Protein AF-A0A0H5R0E3-F1 (afdb_monomer)

Nearest PDB structures (foldseek):
  5hdt-assembly2_B  TM=3.732E-01  e=1.507E+00  Homo sapiens
  6kn5-assembly1_A  TM=2.668E-01  e=2.904E+00  Homo sapiens

Structure (mmCIF, N/CA/C/O backbone):
data_AF-A0A0H5R0E3-F1
#
_entry.id   AF-A0A0H5R0E3-F1
#
loop_
_atom_site.group_PDB
_atom_site.id
_atom_site.type_symbol
_atom_site.label_atom_id
_atom_site.label_alt_id
_atom_site.label_comp_id
_atom_site.label_asym_id
_atom_site.label_entity_id
_atom_site.label_seq_id
_atom_site.pdbx_PDB_ins_code
_atom_site.Cartn_x
_atom_site.Cartn_y
_atom_site.Cartn_z
_atom_site.occupancy
_atom_site.B_iso_or_equiv
_atom_site.auth_seq_id
_atom_site.auth_comp_id
_atom_site.auth_asym_id
_atom_site.auth_atom_id
_atom_site.pdbx_PDB_model_num
ATOM 1 N N . TYR A 1 1 ? 80.705 39.092 -112.440 1.00 41.59 1 TYR A N 1
ATOM 2 C CA . TYR A 1 1 ? 81.094 39.730 -111.161 1.00 41.59 1 TYR A CA 1
ATOM 3 C C . TYR A 1 1 ? 80.732 41.209 -111.234 1.00 41.59 1 TYR A C 1
ATOM 5 O O . TYR A 1 1 ? 80.974 41.750 -112.308 1.00 41.59 1 TYR A O 1
ATOM 13 N N . PRO A 1 2 ? 80.165 41.863 -110.194 1.00 50.34 2 PRO A N 1
ATOM 14 C CA . PRO A 1 2 ? 80.000 41.450 -108.785 1.00 50.34 2 PRO A CA 1
ATOM 15 C C . PRO A 1 2 ? 78.538 41.050 -108.444 1.00 50.34 2 PRO A C 1
ATOM 17 O O . PRO A 1 2 ? 77.623 41.447 -109.151 1.00 50.34 2 PRO A O 1
ATOM 20 N N . ILE A 1 3 ? 78.265 40.045 -107.600 1.00 39.03 3 ILE A N 1
ATOM 21 C CA . ILE A 1 3 ? 78.342 39.908 -106.120 1.00 39.03 3 ILE A CA 1
ATOM 22 C C . ILE A 1 3 ? 77.127 40.513 -105.388 1.00 39.03 3 ILE A C 1
ATOM 24 O O . ILE A 1 3 ? 76.990 41.724 -105.279 1.00 39.03 3 ILE A O 1
ATOM 28 N N . ASN A 1 4 ? 76.300 39.586 -104.882 1.00 39.91 4 ASN A N 1
ATOM 29 C CA . ASN A 1 4 ? 75.506 39.577 -103.648 1.00 39.91 4 ASN A CA 1
ATOM 30 C C . ASN A 1 4 ? 75.421 40.875 -102.832 1.00 39.91 4 ASN A C 1
ATOM 32 O O . ASN A 1 4 ? 76.440 41.386 -102.385 1.00 39.91 4 ASN A O 1
ATOM 36 N N . MET A 1 5 ? 74.204 41.199 -102.386 1.00 44.72 5 MET A N 1
ATOM 37 C CA . MET A 1 5 ? 73.872 41.078 -100.961 1.00 44.72 5 MET A CA 1
ATOM 38 C C . MET A 1 5 ? 72.357 40.956 -100.769 1.00 44.72 5 MET A C 1
ATOM 40 O O . MET A 1 5 ? 71.572 41.786 -101.215 1.00 44.72 5 MET A O 1
ATOM 44 N N . MET A 1 6 ? 71.981 39.858 -100.114 1.00 41.78 6 MET A N 1
ATOM 45 C CA . MET A 1 6 ? 70.673 39.613 -99.521 1.00 41.78 6 MET A CA 1
ATOM 46 C C . MET A 1 6 ? 70.268 40.761 -98.597 1.00 41.78 6 MET A C 1
ATOM 48 O O . MET A 1 6 ? 71.085 41.199 -97.793 1.00 41.78 6 MET A O 1
ATOM 52 N N . GLN A 1 7 ? 68.981 41.103 -98.603 1.00 47.50 7 GLN A N 1
ATOM 53 C CA . GLN A 1 7 ? 68.261 41.491 -97.392 1.00 47.50 7 GLN A CA 1
ATOM 54 C C . GLN A 1 7 ? 66.758 41.269 -97.600 1.00 47.50 7 GLN A C 1
ATOM 56 O O . GLN A 1 7 ? 66.081 42.019 -98.293 1.00 47.50 7 GLN A O 1
ATOM 61 N N . VAL A 1 8 ? 66.248 40.199 -96.991 1.00 55.62 8 VAL A N 1
ATOM 62 C CA . VAL A 1 8 ? 64.827 40.048 -96.665 1.00 55.62 8 VAL A CA 1
ATOM 63 C C . VAL A 1 8 ? 64.657 40.598 -95.252 1.00 55.62 8 VAL A C 1
ATOM 65 O O . VAL A 1 8 ? 65.433 40.205 -94.377 1.00 55.62 8 VAL A O 1
ATOM 68 N N . PRO A 1 9 ? 63.647 41.442 -94.991 1.00 48.56 9 PRO A N 1
ATOM 69 C CA . PRO A 1 9 ? 63.123 41.497 -93.638 1.00 48.56 9 PRO A CA 1
ATOM 70 C C . PRO A 1 9 ? 61.599 41.341 -93.582 1.00 48.56 9 PRO A C 1
ATOM 72 O O . PRO A 1 9 ? 60.834 42.166 -94.067 1.00 48.56 9 PRO A O 1
ATOM 75 N N . TYR A 1 10 ? 61.223 40.276 -92.874 1.00 43.50 10 TYR A N 1
ATOM 76 C CA . TYR A 1 10 ? 60.118 40.196 -91.920 1.00 43.50 10 TYR A CA 1
ATOM 77 C C . TYR A 1 10 ? 58.684 40.396 -92.430 1.00 43.50 10 TYR A C 1
ATOM 79 O O . TYR A 1 10 ? 58.046 41.421 -92.210 1.00 43.50 10 TYR A O 1
ATOM 87 N N . SER A 1 11 ? 58.092 39.299 -92.913 1.00 42.31 11 SER A N 1
ATOM 88 C CA . SER A 1 11 ? 56.685 39.016 -92.625 1.00 42.31 11 SER A CA 1
ATOM 89 C C . SER A 1 11 ? 56.545 38.739 -91.124 1.00 42.31 11 SER A C 1
ATOM 91 O O . SER A 1 11 ? 56.900 37.659 -90.646 1.00 42.31 11 SER A O 1
ATOM 93 N N . GLN A 1 12 ? 56.058 39.716 -90.364 1.00 42.12 12 GLN A N 1
ATOM 94 C CA . GLN A 1 12 ? 55.688 39.524 -88.966 1.00 42.12 12 GLN A CA 1
ATOM 95 C C . GLN A 1 12 ? 54.398 38.687 -88.926 1.00 42.12 12 GLN A C 1
ATOM 97 O O . GLN A 1 12 ? 53.288 39.210 -88.945 1.00 42.12 12 GLN A O 1
ATOM 102 N N . GLN A 1 13 ? 54.545 37.359 -88.942 1.00 41.31 13 GLN A N 1
ATOM 103 C CA . GLN A 1 13 ? 53.471 36.444 -88.566 1.00 41.31 13 GLN A CA 1
ATOM 104 C C . GLN A 1 13 ? 53.116 36.724 -87.105 1.00 41.31 13 GLN A C 1
ATOM 106 O O . GLN A 1 13 ? 53.974 36.646 -86.223 1.00 41.31 13 GLN A O 1
ATOM 111 N N . SER A 1 14 ? 51.857 37.092 -86.861 1.00 42.84 14 SER A N 1
ATOM 112 C CA . SER A 1 14 ? 51.324 37.274 -85.514 1.00 42.84 14 SER A CA 1
ATOM 113 C C . SER A 1 14 ? 51.606 36.036 -84.650 1.00 42.84 14 SER A C 1
ATOM 115 O O . SER A 1 14 ? 51.562 34.914 -85.163 1.00 42.84 14 SER A O 1
ATOM 117 N N . PRO A 1 15 ? 51.907 36.215 -83.352 1.00 46.28 15 PRO A N 1
ATOM 118 C CA . PRO A 1 15 ? 52.391 35.134 -82.510 1.00 46.28 15 PRO A CA 1
ATOM 119 C C . PRO A 1 15 ? 51.363 34.012 -82.408 1.00 46.28 15 PRO A C 1
ATOM 121 O O . PRO A 1 15 ? 50.176 34.256 -82.193 1.00 46.28 15 PRO A O 1
ATOM 124 N N . ASN A 1 16 ? 51.862 32.781 -82.525 1.00 39.88 16 ASN A N 1
ATOM 125 C CA . ASN A 1 16 ? 51.163 31.559 -82.161 1.00 39.88 16 ASN A CA 1
ATOM 126 C C . ASN A 1 16 ? 50.345 31.764 -80.878 1.00 39.88 16 ASN A C 1
ATOM 128 O O . ASN A 1 16 ? 50.908 32.085 -79.830 1.00 39.88 16 ASN A O 1
ATOM 132 N N . LEU A 1 17 ? 49.033 31.512 -80.952 1.00 43.81 17 LEU A N 1
ATOM 133 C CA . LEU A 1 17 ? 48.223 31.208 -79.776 1.00 43.81 17 LEU A CA 1
ATOM 134 C C . LEU A 1 17 ? 48.941 30.092 -79.015 1.00 43.81 17 LEU A C 1
ATOM 136 O O . LEU A 1 17 ? 48.999 28.949 -79.478 1.00 43.81 17 LEU A O 1
ATOM 140 N N . VAL A 1 18 ? 49.514 30.436 -77.863 1.00 45.84 18 VAL A N 1
ATOM 141 C CA . VAL A 1 18 ? 49.959 29.459 -76.876 1.00 45.84 18 VAL A CA 1
ATOM 142 C C . VAL A 1 18 ? 48.728 28.618 -76.565 1.00 45.84 18 VAL A C 1
ATOM 144 O O . VAL A 1 18 ? 47.790 29.089 -75.927 1.00 45.84 18 VAL A O 1
ATOM 147 N N . LYS A 1 19 ? 48.687 27.391 -77.093 1.00 50.16 19 LYS A N 1
ATOM 148 C CA . LYS A 1 19 ? 47.664 26.418 -76.724 1.00 50.16 19 LYS A CA 1
ATOM 149 C C . LYS A 1 19 ? 47.773 26.242 -75.215 1.00 50.16 19 LYS A C 1
ATOM 151 O O . LYS A 1 19 ? 48.778 25.721 -74.732 1.00 50.16 19 LYS A O 1
ATOM 156 N N . GLU A 1 20 ? 46.760 26.686 -74.479 1.00 55.03 20 GLU A N 1
ATOM 157 C CA . GLU A 1 20 ? 46.608 26.307 -73.081 1.00 55.03 20 GLU A CA 1
ATOM 158 C C . GLU A 1 20 ? 46.699 24.776 -72.980 1.00 55.03 20 GLU A C 1
ATOM 160 O O . GLU A 1 20 ? 46.137 24.074 -73.833 1.00 55.03 20 GLU A O 1
ATOM 165 N N . PRO A 1 21 ? 47.400 24.219 -71.977 1.00 51.00 21 PRO A N 1
ATOM 166 C CA . PRO A 1 21 ? 47.441 22.781 -71.782 1.00 51.00 21 PRO A CA 1
ATOM 167 C C . PRO A 1 21 ? 46.045 22.286 -71.388 1.00 51.00 21 PRO A C 1
ATOM 169 O O . PRO A 1 21 ? 45.655 22.268 -70.220 1.00 51.00 21 PRO A O 1
ATOM 172 N N . LYS A 1 22 ? 45.288 21.878 -72.407 1.00 53.69 22 LYS A N 1
ATOM 173 C CA . LYS A 1 22 ? 44.020 21.169 -72.300 1.00 53.69 22 LYS A CA 1
ATOM 174 C C . LYS A 1 22 ? 44.310 19.819 -71.637 1.00 53.69 22 LYS A C 1
ATOM 176 O O . LYS A 1 22 ? 45.041 19.001 -72.186 1.00 53.69 22 LYS A O 1
ATOM 181 N N . ASN A 1 23 ? 43.710 19.618 -70.465 1.00 60.38 23 ASN A N 1
ATOM 182 C CA . ASN A 1 23 ? 43.678 18.386 -69.669 1.00 60.38 23 ASN A CA 1
ATOM 183 C C . ASN A 1 23 ? 44.924 18.100 -68.814 1.00 60.38 23 ASN A C 1
ATOM 185 O O . ASN A 1 23 ? 45.691 17.175 -69.073 1.00 60.38 23 ASN A O 1
ATOM 189 N N . ARG A 1 24 ? 45.041 18.799 -67.676 1.00 57.22 24 ARG A N 1
ATOM 190 C CA . ARG A 1 24 ? 45.685 18.186 -66.502 1.00 57.22 24 ARG A CA 1
ATOM 191 C C . ARG A 1 24 ? 44.828 16.980 -66.078 1.00 57.22 24 ARG A C 1
ATOM 193 O O . ARG A 1 24 ? 43.615 17.157 -65.931 1.00 57.22 24 ARG A O 1
ATOM 200 N N . PRO A 1 25 ? 45.393 15.776 -65.887 1.00 55.56 25 PRO A N 1
ATOM 201 C CA . PRO A 1 25 ? 44.610 14.610 -65.490 1.00 55.56 25 PRO A CA 1
ATOM 202 C C . PRO A 1 25 ? 43.933 14.899 -64.144 1.00 55.56 25 PRO A C 1
ATOM 204 O O . PRO A 1 25 ? 44.607 15.214 -63.169 1.00 55.56 25 PRO A O 1
ATOM 207 N N . MET A 1 26 ? 42.597 14.840 -64.090 1.00 60.28 26 MET A N 1
ATOM 208 C CA . MET A 1 26 ? 41.818 15.072 -62.859 1.00 60.28 26 MET A CA 1
ATOM 209 C C . MET A 1 26 ? 41.858 13.883 -61.886 1.00 60.28 26 MET A C 1
ATOM 211 O O . MET A 1 26 ? 41.447 14.013 -60.735 1.00 60.28 26 MET A O 1
ATOM 215 N N . TRP A 1 27 ? 42.405 12.746 -62.320 1.00 56.12 27 TRP A N 1
ATOM 216 C CA . TRP A 1 27 ? 42.534 11.518 -61.535 1.00 56.12 27 TRP A CA 1
ATOM 217 C C . TRP A 1 27 ? 43.205 11.689 -60.160 1.00 56.12 27 TRP A C 1
ATOM 219 O O . TRP A 1 27 ? 42.657 11.162 -59.196 1.00 56.12 27 TRP A O 1
ATOM 229 N N . PRO A 1 28 ? 44.288 12.474 -59.986 1.00 70.31 28 PRO A N 1
ATOM 230 C CA . PRO A 1 28 ? 44.883 12.694 -58.668 1.00 70.31 28 PRO A CA 1
ATOM 231 C C . PRO A 1 28 ? 43.929 13.411 -57.705 1.00 70.31 28 PRO A C 1
ATOM 233 O O . PRO A 1 28 ? 43.893 13.087 -56.525 1.00 70.31 28 PRO A O 1
ATOM 236 N N . LYS A 1 29 ? 43.108 14.349 -58.203 1.00 68.94 29 LYS A N 1
ATOM 237 C CA . LYS A 1 29 ? 42.107 15.047 -57.380 1.00 68.94 29 LYS A CA 1
ATOM 238 C C . LYS A 1 29 ? 40.969 14.112 -56.973 1.00 68.94 29 LYS A C 1
ATOM 240 O O . LYS A 1 29 ? 40.552 14.143 -55.823 1.00 68.94 29 LYS A O 1
ATOM 245 N N . ILE A 1 30 ? 40.515 13.257 -57.890 1.00 73.69 30 ILE A N 1
ATOM 246 C CA . ILE A 1 30 ? 39.475 12.256 -57.617 1.00 73.69 30 ILE A CA 1
ATOM 247 C C . ILE A 1 30 ? 39.967 11.254 -56.566 1.00 73.69 30 ILE A C 1
ATOM 249 O O . ILE A 1 30 ? 39.263 11.004 -55.594 1.00 73.69 30 ILE A O 1
ATOM 253 N N . VAL A 1 31 ? 41.193 10.741 -56.707 1.00 74.69 31 VAL A N 1
ATOM 254 C CA . VAL A 1 31 ? 41.789 9.801 -55.744 1.00 74.69 31 VAL A CA 1
ATOM 255 C C . VAL A 1 31 ? 41.932 10.441 -54.362 1.00 74.69 31 VAL A C 1
ATOM 257 O O . VAL A 1 31 ? 41.554 9.825 -53.370 1.00 74.69 31 VAL A O 1
ATOM 260 N N . VAL A 1 32 ? 42.388 11.696 -54.280 1.00 74.25 32 VAL A N 1
ATOM 261 C CA . VAL A 1 32 ? 42.461 12.428 -53.004 1.00 74.25 32 VAL A CA 1
ATOM 262 C C . VAL A 1 32 ? 41.069 12.621 -52.393 1.00 74.25 32 VAL A C 1
ATOM 264 O O . VAL A 1 32 ? 40.898 12.368 -51.204 1.00 74.25 32 VAL A O 1
ATOM 267 N N . CYS A 1 33 ? 40.055 12.989 -53.183 1.00 76.06 33 CYS A N 1
ATOM 268 C CA . CYS A 1 33 ? 38.679 13.111 -52.693 1.00 76.06 33 CYS A CA 1
ATOM 269 C C . CYS A 1 33 ? 38.119 11.781 -52.171 1.00 76.06 33 CYS A C 1
ATOM 271 O O . CYS A 1 33 ? 37.484 11.767 -51.120 1.00 76.06 33 CYS A O 1
ATOM 273 N N . VAL A 1 34 ? 38.377 10.665 -52.861 1.00 80.31 34 VAL A N 1
ATOM 274 C CA . VAL A 1 34 ? 37.929 9.332 -52.429 1.00 80.31 34 VAL A CA 1
ATOM 275 C C . VAL A 1 34 ? 38.633 8.909 -51.139 1.00 80.31 34 VAL A C 1
ATOM 277 O O . VAL A 1 34 ? 37.975 8.438 -50.217 1.00 80.31 34 VAL A O 1
ATOM 280 N N . ILE A 1 35 ? 39.946 9.130 -51.024 1.00 81.81 35 ILE A N 1
ATOM 281 C CA . ILE A 1 35 ? 40.705 8.813 -49.806 1.00 81.81 35 ILE A CA 1
ATOM 282 C C . ILE A 1 35 ? 40.205 9.649 -48.623 1.00 81.81 35 ILE A C 1
ATOM 284 O O . ILE A 1 35 ? 39.958 9.100 -47.553 1.00 81.81 35 ILE A O 1
ATOM 288 N N . VAL A 1 36 ? 39.984 10.953 -48.811 1.00 82.31 36 VAL A N 1
ATOM 289 C CA . VAL A 1 36 ? 39.424 11.820 -47.762 1.00 82.31 36 VAL A CA 1
ATOM 290 C C . VAL A 1 36 ? 38.014 11.370 -47.377 1.00 82.31 36 VAL A C 1
ATOM 292 O O . VAL A 1 36 ? 37.718 11.290 -46.189 1.00 82.31 36 VAL A O 1
ATOM 295 N N . ALA A 1 37 ? 37.162 11.006 -48.339 1.00 82.69 37 ALA A N 1
ATOM 296 C CA . ALA A 1 37 ? 35.823 10.493 -48.054 1.00 82.69 37 ALA A CA 1
ATOM 297 C C . ALA A 1 37 ? 35.863 9.182 -47.251 1.00 82.69 37 ALA A C 1
ATOM 299 O O . ALA A 1 37 ? 35.102 9.030 -46.299 1.00 82.69 37 ALA A O 1
ATOM 300 N N . LEU A 1 38 ? 36.779 8.265 -47.575 1.00 83.94 38 LEU A N 1
ATOM 301 C CA . LEU A 1 38 ? 36.972 7.020 -46.828 1.00 83.94 38 LEU A CA 1
ATOM 302 C C . LEU A 1 38 ? 37.532 7.264 -45.422 1.00 83.94 38 LEU A C 1
ATOM 304 O O . LEU A 1 38 ? 37.100 6.606 -44.481 1.00 83.94 38 LEU A O 1
ATOM 308 N N . ILE A 1 39 ? 38.440 8.228 -45.253 1.00 82.81 39 ILE A N 1
ATOM 309 C CA . ILE A 1 39 ? 38.963 8.628 -43.939 1.00 82.81 39 ILE A CA 1
ATOM 310 C C . ILE A 1 39 ? 37.858 9.275 -43.098 1.00 82.81 39 ILE A C 1
ATOM 312 O O . ILE A 1 39 ? 37.725 8.953 -41.922 1.00 82.81 39 ILE A O 1
ATOM 316 N N . VAL A 1 40 ? 37.024 10.137 -43.686 1.00 81.81 40 VAL A N 1
ATOM 317 C CA . VAL A 1 40 ? 35.872 10.740 -43.001 1.00 81.81 40 VAL A CA 1
ATOM 318 C C . VAL A 1 4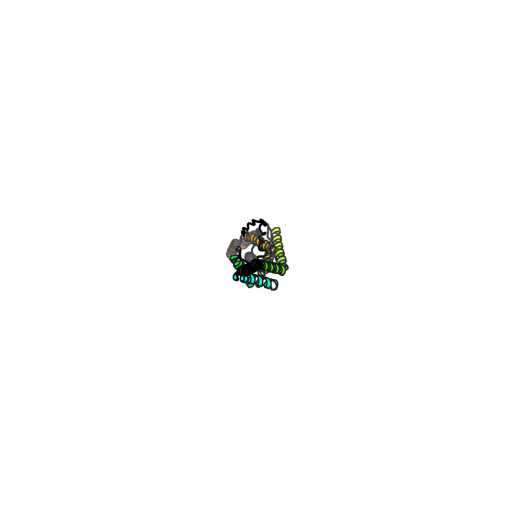0 ? 34.836 9.676 -42.642 1.00 81.81 40 VAL A C 1
ATOM 320 O O . VAL A 1 40 ? 34.381 9.663 -41.508 1.00 81.81 40 VAL A O 1
ATOM 323 N N . LEU A 1 41 ? 34.508 8.741 -43.539 1.00 81.06 41 LEU A N 1
ATOM 324 C CA . LEU A 1 41 ? 33.613 7.614 -43.241 1.00 81.06 41 LEU A CA 1
ATOM 325 C C . LEU A 1 41 ? 34.188 6.700 -42.154 1.00 81.06 41 LEU A C 1
ATOM 327 O O . LEU A 1 41 ? 33.464 6.294 -41.249 1.00 81.06 41 LEU A O 1
ATOM 331 N N . GLY A 1 42 ? 35.491 6.422 -42.207 1.00 78.12 42 GLY A N 1
ATOM 332 C CA . GLY A 1 42 ? 36.210 5.670 -41.184 1.00 78.12 42 GLY A CA 1
ATOM 333 C C . GLY A 1 42 ? 36.193 6.385 -39.836 1.00 78.12 42 GLY A C 1
ATOM 334 O O . GLY A 1 42 ? 35.926 5.751 -38.821 1.00 78.12 42 GLY A O 1
ATOM 335 N N . MET A 1 43 ? 36.379 7.708 -39.814 1.00 75.50 43 MET A N 1
ATOM 336 C CA . MET A 1 43 ? 36.250 8.516 -38.603 1.00 75.50 43 MET A CA 1
ATOM 337 C C . MET A 1 43 ? 34.806 8.562 -38.109 1.00 75.50 43 MET A C 1
ATOM 339 O O . MET A 1 43 ? 34.594 8.352 -36.929 1.00 75.50 43 MET A O 1
ATOM 343 N N . VAL A 1 44 ? 33.797 8.744 -38.960 1.00 73.94 44 VAL A N 1
ATOM 344 C CA . VAL A 1 44 ? 32.381 8.729 -38.547 1.00 73.94 44 VAL A CA 1
ATOM 345 C C . VAL A 1 44 ? 31.977 7.354 -38.005 1.00 73.94 44 VAL A C 1
ATOM 347 O O . VAL A 1 44 ? 31.297 7.285 -36.986 1.00 73.94 44 VAL A O 1
ATOM 350 N N . GLY A 1 45 ? 32.438 6.260 -38.615 1.00 67.56 45 GLY A N 1
ATOM 351 C CA . GLY A 1 45 ? 32.208 4.902 -38.118 1.00 67.56 45 GLY A CA 1
ATOM 352 C C . GLY A 1 45 ? 32.948 4.618 -36.809 1.00 67.56 45 GLY A C 1
ATOM 353 O O . GLY A 1 45 ? 32.364 4.084 -35.867 1.00 67.56 45 GLY A O 1
ATOM 354 N N . HIS A 1 46 ? 34.217 5.021 -36.708 1.00 64.06 46 HIS A N 1
ATOM 355 C CA . HIS A 1 46 ? 35.043 4.787 -35.525 1.00 64.06 46 HIS A CA 1
ATOM 356 C C . HIS A 1 46 ? 34.640 5.683 -34.345 1.00 64.06 46 HIS A C 1
ATOM 358 O O . HIS A 1 46 ? 34.457 5.186 -33.234 1.00 64.06 46 HIS A O 1
ATOM 364 N N . PHE A 1 47 ? 34.401 6.976 -34.587 1.00 58.22 47 PHE A N 1
ATOM 365 C CA . PHE A 1 47 ? 33.829 7.888 -33.599 1.00 58.22 47 PHE A CA 1
ATOM 366 C C . PHE A 1 47 ? 32.396 7.493 -33.260 1.00 58.22 47 PHE A C 1
ATOM 368 O O . PHE A 1 47 ? 32.087 7.451 -32.082 1.00 58.22 47 PHE A O 1
ATOM 375 N N . GLY A 1 48 ? 31.546 7.106 -34.215 1.00 58.19 48 GLY A N 1
ATOM 376 C CA . GLY A 1 48 ? 30.196 6.594 -33.937 1.00 58.19 48 GLY A CA 1
ATOM 377 C C . GLY A 1 48 ? 30.201 5.374 -33.007 1.00 58.19 48 GLY A C 1
ATOM 378 O O . GLY A 1 48 ? 29.402 5.297 -32.074 1.00 58.19 48 GLY A O 1
ATOM 379 N N . HIS A 1 49 ? 31.169 4.472 -33.183 1.00 53.56 49 HIS A N 1
ATOM 380 C CA . HIS A 1 49 ? 31.371 3.312 -32.314 1.00 53.56 49 HIS A CA 1
ATOM 381 C C . HIS A 1 49 ? 31.946 3.679 -30.927 1.00 53.56 49 HIS A C 1
ATOM 383 O O . HIS A 1 49 ? 31.558 3.086 -29.920 1.00 53.56 49 HIS A O 1
ATOM 389 N N . LEU A 1 50 ? 32.834 4.677 -30.837 1.00 50.38 50 LEU A N 1
ATOM 390 C CA . LEU A 1 50 ? 33.369 5.208 -29.568 1.00 50.38 50 LEU A CA 1
ATOM 391 C C . LEU A 1 50 ? 32.361 6.102 -28.813 1.00 50.38 50 LEU A C 1
ATOM 393 O O . LEU A 1 50 ? 32.459 6.272 -27.601 1.00 50.38 50 LEU A O 1
ATOM 397 N N . VAL A 1 51 ? 31.366 6.645 -29.515 1.00 52.75 51 VAL A N 1
ATOM 398 C CA . VAL A 1 51 ? 30.327 7.553 -29.004 1.00 52.75 51 VAL A CA 1
ATOM 399 C C . VAL A 1 51 ? 29.129 6.806 -28.397 1.00 52.75 51 VAL A C 1
ATOM 401 O O . VAL A 1 51 ? 28.355 7.409 -27.662 1.00 52.7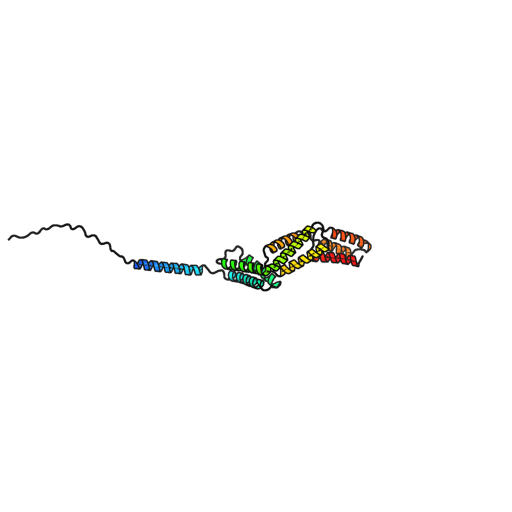5 51 VAL A O 1
ATOM 404 N N . SER A 1 52 ? 28.973 5.498 -28.614 1.00 55.44 52 SER A N 1
ATOM 405 C CA . SER A 1 52 ? 27.698 4.806 -28.355 1.00 55.44 52 SER A CA 1
ATOM 406 C C . SER A 1 52 ? 27.730 3.692 -27.297 1.00 55.44 52 SER A C 1
ATOM 408 O O . SER A 1 52 ? 26.849 2.829 -27.295 1.00 55.44 52 SER A O 1
ATOM 410 N N . LYS A 1 53 ? 28.704 3.664 -26.384 1.00 66.56 53 LYS A N 1
ATOM 411 C CA . LYS A 1 53 ? 28.644 2.710 -25.266 1.00 66.56 53 LYS A CA 1
ATOM 412 C C . LYS A 1 53 ? 27.924 3.351 -24.085 1.00 66.56 53 LYS A C 1
ATOM 414 O O . LYS A 1 53 ? 28.463 4.237 -23.431 1.00 66.56 53 LYS A O 1
ATOM 419 N N . VAL A 1 54 ? 26.679 2.920 -23.878 1.00 80.00 54 VAL A N 1
ATOM 420 C CA . VAL A 1 54 ? 25.951 3.132 -22.622 1.00 80.00 54 VAL A CA 1
ATOM 421 C C . VAL A 1 54 ? 26.796 2.590 -21.476 1.00 80.00 54 VAL A C 1
ATOM 423 O O . VAL A 1 54 ? 27.471 1.572 -21.640 1.00 80.00 54 VAL A O 1
ATOM 426 N N . ASP A 1 55 ? 26.746 3.276 -20.338 1.00 86.75 55 ASP A N 1
ATOM 427 C CA . ASP A 1 55 ? 27.323 2.785 -19.093 1.00 86.75 55 ASP A CA 1
ATOM 428 C C . ASP A 1 55 ? 26.811 1.352 -18.818 1.00 86.75 55 ASP A C 1
ATOM 430 O O . ASP A 1 55 ? 25.598 1.152 -18.680 1.00 86.75 55 ASP A O 1
ATOM 434 N N . PRO A 1 56 ? 27.697 0.337 -18.797 1.00 89.06 56 PRO A N 1
ATOM 435 C CA . PRO A 1 56 ? 27.292 -1.056 -18.646 1.00 89.06 56 PRO A CA 1
ATOM 436 C C . PRO A 1 56 ? 26.575 -1.318 -17.319 1.00 89.06 56 PRO A C 1
ATOM 438 O O . PRO A 1 56 ? 25.736 -2.215 -17.255 1.00 89.06 56 PRO A O 1
ATOM 441 N N . GLU A 1 57 ? 26.869 -0.535 -16.280 1.00 93.38 57 GLU A N 1
ATOM 442 C CA . GLU A 1 57 ? 26.214 -0.658 -14.984 1.00 93.38 57 GLU A CA 1
ATOM 443 C C . GLU A 1 57 ? 24.771 -0.149 -15.053 1.00 93.38 57 GLU A C 1
ATOM 445 O O . GLU A 1 57 ? 23.848 -0.844 -14.638 1.00 93.38 57 GLU A O 1
ATOM 450 N N . PHE A 1 58 ? 24.551 0.999 -15.701 1.00 94.06 58 PHE A N 1
ATOM 451 C CA . PHE A 1 58 ? 23.207 1.517 -15.965 1.00 94.06 58 PHE A CA 1
ATOM 452 C C . PHE A 1 58 ? 22.375 0.553 -16.818 1.00 94.06 58 PHE A C 1
ATOM 454 O O . PHE A 1 58 ? 21.209 0.297 -16.509 1.00 94.06 58 PHE A O 1
ATOM 461 N N . ALA A 1 59 ? 22.962 0.005 -17.887 1.00 93.44 59 ALA A N 1
ATOM 462 C CA . ALA A 1 59 ? 22.282 -0.964 -18.745 1.00 93.44 59 ALA A CA 1
ATOM 463 C C . ALA A 1 59 ? 21.840 -2.208 -17.965 1.00 93.44 59 ALA A C 1
ATOM 465 O O . ALA A 1 59 ? 20.719 -2.682 -18.158 1.00 93.44 59 ALA A O 1
ATOM 466 N N . LYS A 1 60 ? 22.710 -2.716 -17.084 1.00 95.50 60 LYS A N 1
ATOM 467 C CA . LYS A 1 60 ? 22.418 -3.860 -16.222 1.00 95.50 60 LYS A CA 1
ATOM 468 C C . LYS A 1 60 ? 21.311 -3.531 -15.222 1.00 95.50 60 LYS A C 1
ATOM 470 O O . LYS A 1 60 ? 20.293 -4.212 -15.220 1.00 95.50 60 LYS A O 1
ATOM 475 N N . ASP A 1 61 ? 21.471 -2.462 -14.443 1.00 96.19 61 ASP A N 1
ATOM 476 C CA . ASP A 1 61 ? 20.517 -2.088 -13.393 1.00 96.19 61 ASP A CA 1
ATOM 477 C C . ASP A 1 61 ? 19.116 -1.821 -13.977 1.00 96.19 61 ASP A C 1
ATOM 479 O O . ASP A 1 61 ? 18.108 -2.262 -13.423 1.00 96.19 61 ASP A O 1
ATOM 483 N N . THR A 1 62 ? 19.045 -1.155 -15.138 1.00 96.44 62 THR A N 1
ATOM 484 C CA . THR A 1 62 ? 17.773 -0.916 -15.842 1.00 96.44 62 THR A CA 1
ATOM 485 C C . THR A 1 62 ? 17.182 -2.213 -16.394 1.00 96.44 62 THR A C 1
ATOM 487 O O . THR A 1 62 ? 15.975 -2.435 -16.305 1.00 96.44 62 THR A O 1
ATOM 490 N N . GLY A 1 63 ? 18.024 -3.083 -16.963 1.00 96.12 63 GLY A N 1
ATOM 491 C CA . GLY A 1 63 ? 17.613 -4.388 -17.476 1.00 96.12 63 GLY A CA 1
ATOM 492 C C . GLY A 1 63 ? 17.028 -5.291 -16.390 1.00 96.12 63 GLY A C 1
ATOM 493 O O . GLY A 1 63 ? 16.006 -5.934 -16.623 1.00 96.12 63 GLY A O 1
ATOM 494 N N . ASP A 1 64 ? 17.615 -5.278 -15.193 1.00 96.94 64 ASP A N 1
ATOM 495 C CA . ASP A 1 64 ? 17.134 -6.050 -14.046 1.00 96.94 64 ASP A CA 1
ATOM 496 C C . ASP A 1 64 ? 15.739 -5.577 -13.591 1.00 96.94 64 ASP A C 1
ATOM 498 O O . ASP A 1 64 ? 14.861 -6.408 -13.343 1.00 96.94 64 ASP A O 1
ATOM 502 N N . LEU A 1 65 ? 15.494 -4.258 -13.540 1.00 97.56 65 LEU A N 1
ATOM 503 C CA . LEU A 1 65 ? 14.163 -3.703 -13.243 1.00 97.56 65 LEU A CA 1
ATOM 504 C C . LEU A 1 65 ? 13.130 -4.097 -14.306 1.00 97.56 65 LEU A C 1
ATOM 506 O O . LEU A 1 65 ? 12.053 -4.588 -13.964 1.00 97.56 65 LEU A O 1
ATOM 510 N N . ILE A 1 66 ? 13.475 -3.946 -15.590 1.00 98.00 66 ILE A N 1
ATOM 511 C CA . ILE A 1 66 ? 12.615 -4.335 -16.719 1.00 98.00 66 ILE A CA 1
ATOM 512 C C . ILE A 1 66 ? 12.255 -5.821 -16.638 1.00 98.00 66 ILE A C 1
ATOM 514 O O . ILE A 1 66 ? 11.090 -6.188 -16.792 1.00 98.00 66 ILE A O 1
ATOM 518 N N . SER A 1 67 ? 13.245 -6.682 -16.390 1.00 97.62 67 SER A N 1
ATOM 519 C CA . SER A 1 67 ? 13.035 -8.127 -16.299 1.00 97.62 67 SER A CA 1
ATOM 520 C C . SER A 1 67 ? 12.051 -8.477 -15.186 1.00 97.62 67 SER A C 1
ATOM 522 O O . SER A 1 67 ? 11.147 -9.283 -15.406 1.00 97.62 67 SER A O 1
ATOM 524 N N . LYS A 1 68 ? 12.189 -7.849 -14.011 1.00 97.75 68 LYS A N 1
ATOM 525 C CA . LYS A 1 68 ? 11.279 -8.066 -12.880 1.00 97.75 68 LYS A CA 1
ATOM 526 C C . LYS A 1 68 ? 9.868 -7.563 -13.172 1.00 97.75 68 LYS A C 1
ATOM 528 O O . LYS A 1 68 ? 8.924 -8.300 -12.928 1.00 97.75 68 LYS A O 1
ATOM 533 N N . LEU A 1 69 ? 9.705 -6.372 -13.752 1.00 97.69 69 LEU A N 1
ATOM 534 C CA . LEU A 1 69 ? 8.381 -5.859 -14.139 1.00 97.69 69 LEU A CA 1
ATOM 535 C C . LEU A 1 69 ? 7.680 -6.779 -15.140 1.00 97.69 69 LEU A C 1
ATOM 537 O O . LEU A 1 69 ? 6.506 -7.102 -14.967 1.00 97.69 69 LEU A O 1
ATOM 541 N N . ASN A 1 70 ? 8.400 -7.252 -16.157 1.00 97.19 70 ASN A N 1
ATOM 542 C CA . ASN A 1 70 ? 7.848 -8.185 -17.138 1.00 97.19 70 ASN A CA 1
ATOM 543 C C . ASN A 1 70 ? 7.457 -9.522 -16.492 1.00 97.19 70 ASN A C 1
ATOM 545 O O . ASN A 1 70 ? 6.384 -10.050 -16.780 1.00 97.19 70 ASN A O 1
ATOM 549 N N . GLN A 1 71 ? 8.281 -10.048 -15.580 1.00 96.75 71 GLN A N 1
ATOM 550 C CA . GLN A 1 71 ? 7.936 -11.238 -14.803 1.00 96.75 71 GLN A CA 1
ATOM 551 C C . GLN A 1 71 ? 6.666 -10.996 -13.975 1.00 96.75 71 GLN A C 1
ATOM 553 O O . GLN A 1 71 ? 5.711 -11.767 -14.075 1.00 96.75 71 GLN A O 1
ATOM 558 N N . TYR A 1 72 ? 6.617 -9.894 -13.224 1.00 96.50 72 TYR A N 1
ATOM 559 C CA . TYR A 1 72 ? 5.499 -9.568 -12.340 1.00 96.50 72 TYR A CA 1
ATOM 560 C C . TYR A 1 72 ? 4.213 -9.167 -13.075 1.00 96.50 72 TYR A C 1
ATOM 562 O O . TYR A 1 72 ? 3.138 -9.160 -12.487 1.00 96.50 72 TYR A O 1
ATOM 570 N N . SER A 1 73 ? 4.298 -8.892 -14.378 1.00 94.81 73 SER A N 1
ATOM 571 C CA . SER A 1 73 ? 3.129 -8.707 -15.249 1.00 94.81 73 SER A CA 1
ATOM 572 C C . SER A 1 73 ? 2.401 -10.022 -15.549 1.00 94.81 73 SER A C 1
ATOM 574 O O . SER A 1 73 ? 1.274 -10.004 -16.027 1.00 94.81 73 SER A O 1
ATOM 576 N N . THR A 1 74 ? 3.047 -11.169 -15.322 1.00 92.69 74 THR A N 1
ATOM 577 C CA . THR A 1 74 ? 2.485 -12.499 -15.627 1.00 92.69 74 THR A CA 1
ATOM 578 C C . THR A 1 74 ? 2.377 -13.398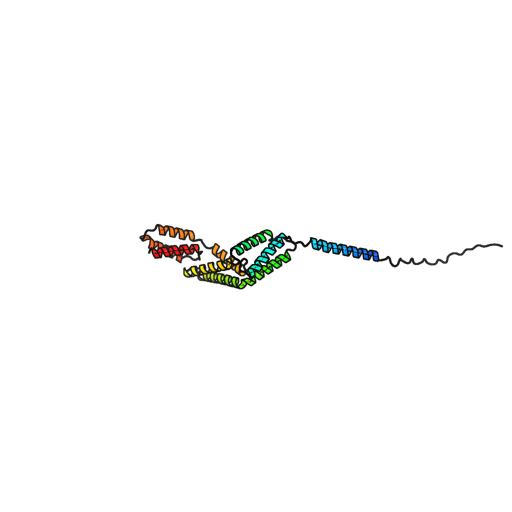 -14.403 1.00 92.69 74 THR A C 1
ATOM 580 O O . THR A 1 74 ? 1.585 -14.334 -14.395 1.00 92.69 74 THR A O 1
ATOM 583 N N . THR A 1 75 ? 3.177 -13.131 -13.373 1.00 91.75 75 THR A N 1
ATOM 584 C CA . THR A 1 75 ? 3.225 -13.905 -12.134 1.00 91.75 75 THR A CA 1
ATOM 585 C C . THR A 1 75 ? 3.214 -12.947 -10.959 1.00 91.75 75 THR A C 1
ATOM 587 O O . THR A 1 75 ? 4.100 -12.106 -10.855 1.00 91.75 75 THR A O 1
ATOM 590 N N . LEU A 1 76 ? 2.248 -13.087 -10.059 1.00 88.31 76 LEU A N 1
ATOM 591 C CA . LEU A 1 76 ? 2.150 -12.206 -8.903 1.00 88.31 76 LEU A CA 1
ATOM 592 C C . LEU A 1 76 ? 3.401 -12.335 -7.999 1.00 88.31 76 LEU A C 1
ATOM 594 O O . LEU A 1 76 ? 3.777 -13.462 -7.660 1.00 88.31 76 LEU A O 1
ATOM 598 N N . PRO A 1 77 ? 4.057 -11.224 -7.614 1.00 92.69 77 PRO A N 1
ATOM 599 C CA . PRO A 1 77 ? 5.198 -11.262 -6.705 1.00 92.69 77 PRO A CA 1
ATOM 600 C C . PRO A 1 77 ? 4.782 -11.607 -5.269 1.00 92.69 77 PRO A C 1
ATOM 602 O O . PRO A 1 77 ? 3.679 -11.294 -4.825 1.00 92.69 77 PRO A O 1
ATOM 605 N N . THR A 1 78 ? 5.698 -12.210 -4.510 1.00 91.75 78 THR A N 1
ATOM 606 C CA . THR A 1 78 ? 5.557 -12.339 -3.050 1.00 91.75 78 THR A CA 1
ATOM 607 C C . THR A 1 78 ? 5.835 -11.004 -2.347 1.00 91.75 78 THR A C 1
ATOM 609 O O . THR A 1 78 ? 6.511 -10.136 -2.895 1.00 91.75 78 THR A O 1
ATOM 612 N N . ALA A 1 79 ? 5.402 -10.847 -1.091 1.00 88.62 79 ALA A N 1
ATOM 613 C CA . ALA A 1 79 ? 5.672 -9.634 -0.304 1.00 88.62 79 ALA A CA 1
ATOM 614 C C . ALA A 1 79 ? 7.181 -9.320 -0.166 1.00 88.62 79 ALA A C 1
ATOM 616 O O . ALA A 1 79 ? 7.610 -8.164 -0.244 1.00 88.62 79 ALA A O 1
ATOM 617 N N . GLU A 1 80 ? 8.017 -10.353 -0.021 1.00 91.12 80 GLU A N 1
ATOM 618 C CA . GLU A 1 80 ? 9.479 -10.217 0.009 1.00 91.12 80 GLU A CA 1
ATOM 619 C C . GLU A 1 80 ? 10.030 -9.727 -1.336 1.00 91.12 80 GLU A C 1
ATOM 621 O O . GLU A 1 80 ? 10.896 -8.851 -1.381 1.00 91.12 80 GLU A O 1
ATOM 626 N N . GLN A 1 81 ? 9.499 -10.251 -2.445 1.00 94.75 81 GLN A N 1
ATOM 627 C CA . GLN A 1 81 ? 9.850 -9.823 -3.798 1.00 94.75 81 GLN A CA 1
ATOM 628 C C . GLN A 1 81 ? 9.413 -8.383 -4.073 1.00 94.75 81 GLN A C 1
ATOM 630 O O . GLN A 1 81 ? 10.181 -7.633 -4.685 1.00 94.75 81 GLN A O 1
ATOM 635 N N . CYS A 1 82 ? 8.236 -7.981 -3.583 1.00 93.75 82 CYS A N 1
ATOM 636 C CA . CYS A 1 82 ? 7.771 -6.600 -3.635 1.00 93.75 82 CYS A CA 1
ATOM 637 C C . CYS A 1 82 ? 8.742 -5.674 -2.903 1.00 93.75 82 CYS A C 1
ATOM 639 O O . CYS A 1 82 ? 9.269 -4.727 -3.486 1.00 93.75 82 CYS A O 1
A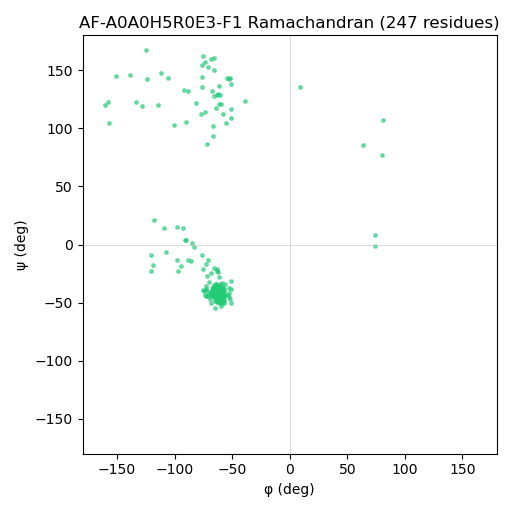TOM 641 N N . THR A 1 83 ? 9.057 -6.004 -1.650 1.00 92.12 83 THR A N 1
ATOM 642 C CA . THR A 1 83 ? 9.976 -5.231 -0.804 1.00 92.12 83 THR A CA 1
ATOM 643 C C . THR A 1 83 ? 11.365 -5.110 -1.437 1.00 92.12 83 THR A C 1
ATOM 645 O O . THR A 1 83 ? 11.940 -4.020 -1.499 1.00 92.12 83 THR A O 1
ATOM 648 N N . ALA A 1 84 ? 11.903 -6.213 -1.965 1.00 94.62 84 ALA A N 1
ATOM 649 C CA . ALA A 1 84 ? 13.201 -6.225 -2.631 1.00 94.62 84 ALA A CA 1
ATOM 650 C C . ALA A 1 84 ? 13.206 -5.381 -3.915 1.00 94.62 84 ALA A C 1
ATOM 652 O O . ALA A 1 84 ? 14.177 -4.670 -4.180 1.00 94.62 84 ALA A O 1
ATOM 653 N N . TYR A 1 85 ? 12.131 -5.438 -4.707 1.00 96.44 85 TYR A N 1
ATOM 654 C CA . TYR A 1 85 ? 11.993 -4.605 -5.898 1.00 96.44 85 TYR A CA 1
ATOM 655 C C . TYR A 1 85 ? 11.914 -3.120 -5.536 1.00 96.44 85 TYR A C 1
ATOM 657 O O . TYR A 1 85 ? 12.643 -2.322 -6.118 1.00 96.44 85 TYR A O 1
ATOM 665 N N . LEU A 1 86 ? 11.087 -2.746 -4.555 1.00 94.00 86 LEU A N 1
ATOM 666 C CA . LEU A 1 86 ? 10.947 -1.356 -4.112 1.00 94.00 86 LEU A CA 1
ATOM 667 C C . LEU A 1 86 ? 12.287 -0.788 -3.638 1.00 94.00 86 LEU A C 1
ATOM 669 O O . LEU A 1 86 ? 12.672 0.309 -4.043 1.00 94.00 86 LEU A O 1
ATOM 673 N N . LYS A 1 87 ? 13.051 -1.564 -2.860 1.00 95.56 87 LYS A N 1
ATOM 674 C CA . LYS A 1 87 ? 14.410 -1.187 -2.454 1.00 95.56 87 LYS A CA 1
ATOM 675 C C . LYS A 1 87 ? 15.324 -0.961 -3.663 1.00 95.56 87 LYS A C 1
ATOM 677 O O . LYS A 1 87 ? 15.971 0.081 -3.746 1.00 95.56 87 LYS A O 1
ATOM 682 N N . GLN A 1 88 ? 15.332 -1.887 -4.622 1.00 96.25 88 GLN A N 1
ATOM 683 C CA . GLN A 1 88 ? 16.126 -1.750 -5.846 1.00 96.25 88 GLN A CA 1
ATOM 684 C C . GLN A 1 88 ? 15.710 -0.519 -6.668 1.00 96.25 88 GLN A C 1
ATOM 686 O O . GLN A 1 88 ? 16.566 0.194 -7.184 1.00 96.25 88 GLN A O 1
ATOM 691 N N . ALA A 1 89 ? 14.410 -0.238 -6.778 1.00 95.50 89 ALA A N 1
ATOM 692 C CA . ALA A 1 89 ? 13.892 0.920 -7.498 1.00 95.50 89 ALA A CA 1
ATOM 693 C C . ALA A 1 89 ? 14.290 2.245 -6.820 1.00 95.50 89 ALA A C 1
ATOM 695 O O . ALA A 1 89 ? 14.603 3.222 -7.506 1.00 95.50 89 ALA A O 1
ATOM 696 N N . VAL A 1 90 ? 14.325 2.288 -5.484 1.00 95.06 90 VAL A N 1
ATOM 697 C CA . VAL A 1 90 ? 14.833 3.437 -4.718 1.00 95.06 90 VAL A CA 1
ATOM 698 C C . VAL A 1 90 ? 16.329 3.633 -4.966 1.00 95.06 90 VAL A C 1
ATOM 700 O O . VAL A 1 90 ? 16.742 4.743 -5.301 1.00 95.06 90 VAL A O 1
ATOM 703 N N . GLU A 1 91 ? 17.132 2.573 -4.872 1.00 96.00 91 GLU A N 1
ATOM 704 C CA . GLU A 1 91 ? 18.578 2.618 -5.131 1.00 96.00 91 GLU A CA 1
ATOM 705 C C . GLU A 1 91 ? 18.882 3.068 -6.569 1.00 96.00 91 GLU A C 1
ATOM 707 O O . GLU A 1 91 ? 19.700 3.966 -6.784 1.00 96.00 91 GLU A O 1
ATOM 712 N N . TYR A 1 92 ? 18.162 2.518 -7.550 1.00 96.19 92 TYR A N 1
ATOM 713 C CA . TYR A 1 92 ? 18.235 2.922 -8.953 1.00 96.19 92 TYR A CA 1
ATOM 714 C C . TYR A 1 92 ? 17.924 4.415 -9.128 1.00 96.19 92 TYR A C 1
ATOM 716 O O . TYR A 1 92 ? 18.694 5.151 -9.753 1.00 96.19 92 TYR A O 1
ATOM 724 N N . ASN A 1 93 ? 16.828 4.894 -8.531 1.00 94.44 93 ASN A N 1
ATOM 725 C CA . ASN A 1 93 ? 16.451 6.304 -8.593 1.00 94.44 93 ASN A CA 1
ATOM 726 C C . ASN A 1 93 ? 17.502 7.203 -7.934 1.00 94.44 93 ASN A C 1
ATOM 728 O O . ASN A 1 93 ? 17.900 8.200 -8.530 1.00 94.44 93 ASN A O 1
ATOM 732 N N . MET A 1 94 ? 18.008 6.856 -6.749 1.00 95.25 94 MET A N 1
ATOM 733 C CA . MET A 1 94 ? 19.083 7.617 -6.098 1.00 95.25 94 MET A CA 1
ATOM 734 C C . MET A 1 94 ? 20.347 7.678 -6.963 1.00 95.25 94 MET A C 1
ATOM 736 O O . MET A 1 94 ? 21.026 8.707 -7.019 1.00 95.25 94 MET A O 1
ATOM 740 N N . LYS A 1 95 ? 20.662 6.587 -7.665 1.00 94.56 95 LYS A N 1
ATOM 741 C CA . LYS A 1 95 ? 21.869 6.483 -8.480 1.00 94.56 95 LYS A CA 1
ATOM 742 C C . LYS A 1 95 ? 21.778 7.260 -9.787 1.00 94.56 95 LYS A C 1
ATOM 744 O O . LYS A 1 95 ? 22.778 7.874 -10.158 1.00 94.56 95 LYS A O 1
ATOM 749 N N . TYR A 1 96 ? 20.630 7.266 -10.464 1.00 94.19 96 TYR A N 1
ATOM 750 C CA . TYR A 1 96 ? 20.531 7.745 -11.850 1.00 94.19 96 TYR A CA 1
ATOM 751 C C . TYR A 1 96 ? 19.596 8.942 -12.067 1.00 94.19 96 TYR A C 1
ATOM 753 O O . TYR A 1 96 ? 19.715 9.623 -13.088 1.00 94.19 96 TYR A O 1
ATOM 761 N N . LYS A 1 97 ? 18.689 9.255 -11.132 1.00 92.00 97 LYS A N 1
ATOM 762 C CA . LYS A 1 97 ? 17.725 10.353 -11.305 1.00 92.00 97 LYS A CA 1
ATOM 763 C C . LYS A 1 97 ? 18.440 11.693 -11.492 1.00 92.00 97 LYS A C 1
ATOM 765 O O . LYS A 1 97 ? 19.313 12.069 -10.715 1.00 92.00 97 LYS A O 1
ATOM 770 N N . GLY A 1 98 ? 18.057 12.415 -12.546 1.00 88.00 98 GLY A N 1
ATOM 771 C CA . GLY A 1 98 ? 18.620 13.726 -12.888 1.00 88.00 98 GLY A CA 1
ATOM 772 C C . GLY A 1 98 ? 20.032 13.691 -13.484 1.00 88.00 98 GLY A C 1
ATOM 773 O O . GLY A 1 98 ? 20.551 14.747 -13.844 1.00 88.00 98 GLY A O 1
ATOM 774 N N . LYS A 1 99 ? 20.656 12.514 -13.629 1.00 88.50 99 LYS A N 1
ATOM 775 C CA . LYS A 1 99 ? 21.986 12.396 -14.232 1.00 88.50 99 LYS A CA 1
ATOM 776 C C . LYS A 1 99 ? 21.880 12.225 -15.752 1.00 88.50 99 LYS A C 1
ATOM 778 O O . LYS A 1 99 ? 21.110 11.385 -16.219 1.00 88.50 99 LYS A O 1
ATOM 783 N N . PRO A 1 100 ? 22.658 12.977 -16.549 1.00 85.56 100 PRO A N 1
ATOM 784 C CA . PRO A 1 100 ? 22.713 12.766 -17.988 1.00 85.56 100 PRO A CA 1
ATOM 785 C C . PRO A 1 100 ? 23.515 11.495 -18.292 1.00 85.56 100 PRO A C 1
ATOM 787 O O . PRO A 1 100 ? 24.721 11.443 -18.062 1.00 85.56 100 PRO A O 1
ATOM 790 N N . ILE A 1 101 ? 22.852 10.470 -18.832 1.00 87.62 101 ILE A N 1
ATOM 791 C CA . ILE A 1 101 ? 23.483 9.193 -19.192 1.00 87.62 101 ILE A CA 1
ATOM 792 C C . ILE A 1 101 ? 23.432 9.027 -20.708 1.00 87.62 101 ILE A C 1
ATOM 794 O O . ILE A 1 101 ? 22.367 9.016 -21.334 1.00 87.62 101 ILE A O 1
ATOM 798 N N . ARG A 1 102 ? 24.607 8.905 -21.326 1.00 84.25 102 ARG A N 1
ATOM 799 C CA . ARG A 1 102 ? 24.731 8.789 -22.780 1.00 84.25 102 ARG A CA 1
ATOM 800 C C . ARG A 1 102 ? 24.110 7.481 -23.264 1.00 84.25 102 ARG A C 1
ATOM 802 O O . ARG A 1 102 ? 24.461 6.418 -22.773 1.00 84.25 102 ARG A O 1
ATOM 809 N N . GLY A 1 103 ? 23.209 7.565 -24.243 1.00 83.00 103 GLY A N 1
ATOM 810 C CA . GLY A 1 103 ? 22.522 6.401 -24.815 1.00 83.00 103 GLY A CA 1
ATOM 811 C C . GLY A 1 103 ? 21.434 5.789 -23.920 1.00 83.00 103 GLY A C 1
ATOM 812 O O . GLY A 1 103 ? 20.881 4.749 -24.272 1.00 83.00 103 GLY A O 1
ATOM 813 N N . ALA A 1 104 ? 21.083 6.431 -22.800 1.00 89.50 104 ALA A N 1
ATOM 814 C CA . ALA A 1 104 ? 20.065 5.922 -21.880 1.00 89.50 104 ALA A CA 1
ATOM 815 C C . ALA A 1 104 ? 18.648 5.888 -22.461 1.00 89.50 104 ALA A C 1
ATOM 817 O O . ALA A 1 104 ? 17.814 5.143 -21.962 1.00 89.50 104 ALA A O 1
ATOM 818 N N . GLN A 1 105 ? 18.375 6.654 -23.522 1.00 90.25 105 GLN A N 1
ATOM 819 C CA . GLN A 1 105 ? 17.038 6.791 -24.102 1.00 90.25 105 GLN A CA 1
ATOM 820 C C . GLN A 1 105 ? 16.373 5.437 -24.381 1.00 90.25 105 GLN A C 1
ATOM 822 O O . GLN A 1 105 ? 15.288 5.188 -23.875 1.00 90.25 105 GLN A O 1
ATOM 827 N N . LYS A 1 106 ? 17.065 4.520 -25.070 1.00 91.81 106 LYS A N 1
ATOM 828 C CA . LYS A 1 106 ? 16.531 3.180 -25.366 1.00 91.81 106 LYS A CA 1
ATOM 829 C C . LYS A 1 106 ? 16.128 2.407 -24.101 1.00 91.81 106 LYS A C 1
ATOM 831 O O . LYS A 1 106 ? 15.118 1.714 -24.107 1.00 91.81 106 LYS A O 1
ATOM 836 N N . TYR A 1 107 ? 16.928 2.497 -23.040 1.00 93.31 107 TYR A N 1
ATOM 837 C CA . TYR A 1 107 ? 16.677 1.791 -21.780 1.00 93.31 107 TYR A CA 1
ATOM 838 C C . TYR A 1 107 ? 15.546 2.444 -20.985 1.00 93.31 107 TYR A C 1
ATOM 840 O O . TYR A 1 107 ? 14.690 1.741 -20.464 1.00 93.31 107 TYR A O 1
ATOM 848 N N . ASN A 1 108 ? 15.494 3.777 -20.960 1.00 93.19 108 ASN A N 1
ATOM 849 C CA . ASN A 1 108 ? 14.405 4.526 -20.338 1.00 93.19 108 ASN A CA 1
ATOM 850 C C . ASN A 1 108 ? 13.067 4.261 -21.038 1.00 93.19 108 ASN A C 1
ATOM 852 O O . ASN A 1 108 ? 12.052 4.087 -20.371 1.00 93.19 108 ASN A O 1
ATOM 856 N N . ASP A 1 109 ? 13.062 4.206 -22.371 1.00 95.06 109 ASP A N 1
ATOM 857 C CA . ASP A 1 109 ? 11.863 3.903 -23.154 1.00 95.06 109 ASP A CA 1
ATOM 858 C C . ASP A 1 109 ? 11.402 2.457 -22.913 1.00 95.06 109 ASP A C 1
ATOM 860 O O . ASP A 1 109 ? 10.211 2.210 -22.730 1.00 95.06 109 ASP A O 1
ATOM 864 N N . ALA A 1 110 ? 12.339 1.505 -22.832 1.00 96.12 110 ALA A N 1
ATOM 865 C CA . ALA A 1 110 ? 12.034 0.117 -22.490 1.00 96.12 110 ALA A CA 1
ATOM 866 C C . ALA A 1 110 ? 11.508 -0.039 -21.052 1.00 96.12 110 ALA A C 1
ATOM 868 O O . ALA A 1 110 ? 10.573 -0.806 -20.832 1.00 96.12 110 ALA A O 1
ATOM 869 N N . LEU A 1 111 ? 12.062 0.706 -20.089 1.00 96.81 111 LEU A N 1
ATOM 870 C CA . LEU A 1 111 ? 11.578 0.724 -18.709 1.00 96.81 111 LEU A CA 1
ATOM 871 C C . LEU A 1 111 ? 10.150 1.266 -18.634 1.00 96.81 111 LEU A C 1
ATOM 873 O O . LEU A 1 111 ? 9.288 0.593 -18.083 1.00 96.81 111 LEU A O 1
ATOM 877 N N . LYS A 1 112 ? 9.867 2.402 -19.282 1.00 96.25 112 LYS A N 1
ATOM 878 C CA . LYS A 1 112 ? 8.504 2.955 -19.364 1.00 96.25 112 LYS A CA 1
ATOM 879 C C . LYS A 1 112 ? 7.513 1.985 -20.003 1.00 96.25 112 LYS A C 1
ATOM 881 O O . LYS A 1 112 ? 6.372 1.889 -19.562 1.00 96.25 112 LYS A O 1
ATOM 886 N N . ALA A 1 113 ? 7.931 1.269 -21.047 1.00 97.00 113 ALA A N 1
ATOM 887 C CA . ALA A 1 113 ? 7.090 0.255 -21.674 1.00 97.00 113 ALA A CA 1
ATOM 888 C C . ALA A 1 113 ? 6.803 -0.916 -20.717 1.00 97.00 113 ALA A C 1
ATOM 890 O O . ALA A 1 113 ? 5.667 -1.375 -20.646 1.00 97.00 113 ALA A O 1
ATOM 891 N N . ALA A 1 114 ? 7.801 -1.372 -19.953 1.00 97.62 114 ALA A N 1
ATOM 892 C CA . ALA A 1 114 ? 7.620 -2.414 -18.943 1.00 97.62 114 ALA A CA 1
ATOM 893 C C . ALA A 1 114 ? 6.706 -1.955 -17.793 1.00 97.62 114 ALA A C 1
ATOM 895 O O . ALA A 1 114 ? 5.834 -2.710 -17.374 1.00 97.62 114 ALA A O 1
ATOM 896 N N . GLU A 1 115 ? 6.849 -0.710 -17.329 1.00 96.81 115 GLU A N 1
ATOM 897 C CA . GLU A 1 115 ? 5.958 -0.097 -16.334 1.00 96.81 115 GLU A CA 1
ATOM 898 C C . GLU A 1 115 ? 4.512 -0.041 -16.844 1.00 96.81 115 GLU A C 1
ATOM 900 O O . GLU A 1 115 ? 3.592 -0.464 -16.146 1.00 96.81 115 GLU A O 1
ATOM 905 N N . LEU A 1 116 ? 4.301 0.414 -18.085 1.00 96.75 116 LEU A N 1
ATOM 906 C CA . LEU A 1 116 ? 2.974 0.465 -18.700 1.00 96.75 116 LEU A CA 1
ATOM 907 C C . LEU A 1 116 ? 2.359 -0.931 -18.862 1.00 96.75 116 LEU A C 1
ATOM 909 O O . LEU A 1 116 ? 1.172 -1.116 -18.587 1.00 96.75 116 LEU A O 1
ATOM 913 N N . ASN A 1 117 ? 3.154 -1.913 -19.289 1.00 96.62 117 ASN A N 1
ATOM 914 C CA . ASN A 1 117 ? 2.708 -3.298 -19.421 1.00 96.62 117 ASN A CA 1
ATOM 915 C C . ASN A 1 117 ? 2.314 -3.885 -18.066 1.00 96.62 117 ASN A C 1
ATOM 917 O O . ASN A 1 117 ? 1.236 -4.466 -17.956 1.00 96.62 117 ASN A O 1
ATOM 921 N N . TYR A 1 118 ? 3.133 -3.673 -17.033 1.00 97.06 118 TYR A N 1
ATOM 922 C CA . TYR A 1 118 ? 2.820 -4.087 -15.669 1.00 97.06 118 TYR A CA 1
ATOM 923 C C . TYR A 1 118 ? 1.520 -3.449 -15.184 1.00 97.06 118 TYR A C 1
ATOM 925 O O . TYR A 1 118 ? 0.661 -4.141 -14.631 1.00 97.06 118 TYR A O 1
ATOM 933 N N . VAL A 1 119 ? 1.341 -2.149 -15.446 1.00 95.88 119 VAL A N 1
ATOM 934 C CA . VAL A 1 119 ? 0.125 -1.446 -15.043 1.00 95.88 119 VAL A CA 1
ATOM 935 C C . VAL A 1 119 ? -1.111 -1.977 -15.757 1.00 95.88 119 VAL A C 1
ATOM 937 O O . VAL A 1 119 ? -2.156 -2.168 -15.141 1.00 95.88 119 VAL A O 1
ATOM 940 N N . THR A 1 120 ? -0.980 -2.257 -17.048 1.00 96.00 120 THR A N 1
ATOM 941 C CA . THR A 1 120 ? -2.069 -2.792 -17.866 1.00 96.00 120 THR A CA 1
ATOM 942 C C . THR A 1 120 ? -2.442 -4.209 -17.436 1.00 96.00 120 THR A C 1
ATOM 944 O O . THR A 1 120 ? -3.624 -4.519 -17.314 1.00 96.00 120 THR A O 1
ATOM 947 N N . ALA A 1 121 ? -1.450 -5.059 -17.163 1.00 96.31 121 ALA A N 1
ATOM 948 C CA . ALA A 1 121 ? -1.668 -6.436 -16.731 1.00 96.31 121 ALA A CA 1
ATOM 949 C C . ALA A 1 121 ? -2.384 -6.523 -15.374 1.00 96.31 121 ALA A C 1
ATOM 951 O O . ALA A 1 121 ? -3.213 -7.405 -15.170 1.00 96.31 121 ALA A O 1
ATOM 952 N N . ASN A 1 122 ? -2.111 -5.577 -14.471 1.00 95.94 122 ASN A N 1
ATOM 953 C CA . ASN A 1 122 ? -2.696 -5.526 -13.129 1.00 95.94 122 ASN A CA 1
ATOM 954 C C . ASN A 1 122 ? -3.900 -4.575 -13.023 1.00 95.94 122 ASN A C 1
ATOM 956 O O . ASN A 1 122 ? -4.322 -4.242 -11.917 1.00 95.94 122 ASN A O 1
ATOM 960 N N . LYS A 1 123 ? -4.481 -4.149 -14.156 1.00 95.62 123 LYS A N 1
ATOM 961 C CA . LYS A 1 123 ? -5.552 -3.142 -14.190 1.00 95.62 123 LYS A CA 1
ATOM 962 C C . LYS A 1 123 ? -6.726 -3.476 -13.266 1.00 95.62 123 LYS A C 1
ATOM 964 O O . LYS A 1 123 ? -7.173 -2.597 -12.547 1.00 95.62 123 LYS A O 1
ATOM 969 N N . ALA A 1 124 ? -7.193 -4.724 -13.261 1.00 95.69 124 ALA A N 1
ATOM 970 C CA . ALA A 1 124 ? -8.325 -5.130 -12.427 1.00 95.69 124 ALA A CA 1
ATOM 971 C C . ALA A 1 124 ? -8.051 -4.924 -10.927 1.00 95.69 124 ALA A C 1
ATOM 973 O O . ALA A 1 124 ? -8.900 -4.395 -10.223 1.00 95.69 124 ALA A O 1
ATOM 974 N N . SER A 1 125 ? -6.842 -5.266 -10.472 1.00 95.50 125 SER A N 1
ATOM 975 C CA . SER A 1 125 ? -6.418 -5.085 -9.078 1.00 95.50 125 SER A CA 1
ATOM 976 C C . SER A 1 125 ? -6.334 -3.604 -8.693 1.00 95.50 125 SER A C 1
ATOM 978 O O . SER A 1 125 ? -6.685 -3.206 -7.587 1.00 95.50 125 SER A O 1
ATOM 980 N N . PHE A 1 126 ? -5.911 -2.748 -9.628 1.00 96.62 126 PHE A N 1
ATOM 981 C CA . PHE A 1 126 ? -5.903 -1.302 -9.404 1.00 96.62 126 PHE A CA 1
ATOM 982 C C . PHE A 1 126 ? -7.295 -0.686 -9.427 1.00 96.62 126 PHE A C 1
ATOM 984 O O . PHE A 1 126 ? -7.570 0.184 -8.610 1.00 96.62 126 PHE A O 1
ATOM 991 N N . ASP A 1 127 ? -8.171 -1.130 -10.326 1.00 97.00 127 ASP A N 1
ATOM 992 C CA . ASP A 1 127 ? -9.561 -0.676 -10.358 1.00 97.00 127 ASP A CA 1
ATOM 993 C C . ASP A 1 127 ? -10.275 -1.069 -9.041 1.00 97.00 127 ASP A C 1
ATOM 995 O O . ASP A 1 127 ? -11.008 -0.260 -8.471 1.00 97.00 127 ASP A O 1
ATOM 999 N N . GLU A 1 128 ? -9.994 -2.262 -8.503 1.00 97.31 128 GLU A N 1
ATOM 1000 C CA . GLU A 1 128 ? -10.463 -2.713 -7.184 1.00 97.31 128 GLU A CA 1
ATOM 1001 C C . GLU A 1 128 ? -9.914 -1.837 -6.048 1.00 97.31 128 GLU A C 1
ATOM 1003 O O . GLU A 1 128 ? -10.686 -1.313 -5.244 1.00 97.31 128 GLU A O 1
ATOM 1008 N N . LEU A 1 129 ? -8.600 -1.588 -6.022 1.00 96.50 129 LEU A N 1
ATOM 1009 C CA . LEU A 1 129 ? -7.973 -0.729 -5.015 1.00 96.50 129 LEU A CA 1
ATOM 1010 C C . LEU A 1 129 ? -8.545 0.699 -5.035 1.00 96.50 129 LEU A C 1
ATOM 1012 O O . LEU A 1 129 ? -8.814 1.278 -3.982 1.00 96.50 129 LEU A O 1
ATOM 1016 N N . VAL A 1 130 ? -8.773 1.265 -6.224 1.00 96.75 130 VAL A N 1
ATOM 1017 C CA . VAL A 1 130 ? -9.427 2.573 -6.383 1.00 96.75 130 VAL A CA 1
ATOM 1018 C C . VAL A 1 130 ? -10.851 2.538 -5.834 1.00 96.75 130 VAL A C 1
ATOM 1020 O O . VAL A 1 130 ? -11.232 3.450 -5.101 1.00 96.75 130 VAL A O 1
ATOM 1023 N N . SER A 1 131 ? -11.625 1.494 -6.141 1.00 97.25 131 SER A N 1
ATOM 1024 C CA . SER A 1 131 ? -12.986 1.340 -5.619 1.00 97.25 131 SER A CA 1
ATOM 1025 C C . SER A 1 131 ? -13.007 1.279 -4.091 1.00 97.25 131 SER A C 1
ATOM 1027 O O . SER A 1 131 ? -13.871 1.897 -3.472 1.00 97.25 131 SER A O 1
ATOM 1029 N N . ILE A 1 132 ? -12.055 0.579 -3.471 1.00 97.06 132 ILE A N 1
ATOM 1030 C CA . ILE A 1 132 ? -11.942 0.502 -2.010 1.00 97.06 132 ILE A CA 1
ATOM 1031 C C . ILE A 1 132 ? -11.659 1.889 -1.417 1.00 97.06 132 ILE A C 1
ATOM 1033 O O . ILE A 1 132 ? -12.352 2.315 -0.492 1.00 97.06 132 ILE A O 1
ATOM 1037 N N . PHE A 1 133 ? -10.710 2.645 -1.980 1.00 95.44 133 PHE A N 1
ATOM 1038 C CA . PHE A 1 133 ? -10.443 4.014 -1.524 1.00 95.44 133 PHE A CA 1
ATOM 1039 C C . PHE A 1 133 ? -11.648 4.948 -1.701 1.00 95.44 133 PHE A C 1
ATOM 1041 O O . PHE A 1 133 ? -11.898 5.794 -0.843 1.00 95.44 133 PHE A O 1
ATOM 1048 N N . GLN A 1 134 ? -12.424 4.787 -2.774 1.00 95.31 134 GLN A N 1
ATOM 1049 C CA . GLN A 1 134 ? -13.662 5.545 -2.976 1.00 95.31 134 GLN A CA 1
ATOM 1050 C C . GLN A 1 134 ? -14.733 5.192 -1.933 1.00 95.31 134 GLN A C 1
ATOM 1052 O O . GLN A 1 134 ? -15.421 6.086 -1.442 1.00 95.31 134 GLN A O 1
ATOM 1057 N N . ASN A 1 135 ? -14.847 3.920 -1.542 1.00 95.69 135 ASN A N 1
ATOM 1058 C CA . ASN A 1 135 ? -15.755 3.499 -0.471 1.00 95.69 135 ASN A CA 1
ATOM 1059 C C . ASN A 1 135 ? -15.331 4.082 0.884 1.00 95.69 135 ASN A C 1
ATOM 1061 O O . ASN A 1 135 ? -16.168 4.608 1.619 1.00 95.69 135 ASN A O 1
ATOM 1065 N N . MET A 1 136 ? -14.028 4.072 1.189 1.00 93.75 136 MET A N 1
ATOM 1066 C CA . MET A 1 136 ? -13.488 4.737 2.381 1.00 93.75 136 MET A CA 1
ATOM 1067 C C . MET A 1 136 ? -13.774 6.241 2.383 1.00 93.75 136 MET A C 1
ATOM 1069 O O . MET A 1 136 ? -14.140 6.795 3.419 1.00 93.75 136 MET A O 1
ATOM 1073 N N . ASP A 1 137 ? -13.602 6.910 1.238 1.00 92.19 137 ASP A N 1
ATOM 1074 C CA . ASP A 1 137 ? -13.949 8.322 1.069 1.00 92.19 137 ASP A CA 1
ATOM 1075 C C . ASP A 1 137 ? -15.437 8.563 1.359 1.00 92.19 137 ASP A C 1
ATOM 1077 O O . ASP A 1 137 ? -15.769 9.484 2.105 1.00 92.19 137 ASP A O 1
ATOM 1081 N N . GLY A 1 138 ? -16.316 7.708 0.830 1.00 93.06 138 GLY A N 1
ATOM 1082 C CA . GLY A 1 138 ? -17.757 7.774 1.070 1.00 93.06 138 GLY A CA 1
ATOM 1083 C C . GLY A 1 138 ? -18.122 7.623 2.548 1.00 93.06 138 GLY A C 1
ATOM 1084 O O . GLY A 1 138 ? -18.896 8.426 3.070 1.00 93.06 138 GLY A O 1
ATOM 1085 N N . LEU A 1 139 ? -17.522 6.653 3.249 1.00 92.19 139 LEU A N 1
ATOM 1086 C CA . LEU A 1 139 ? -17.700 6.497 4.698 1.00 92.19 139 LEU A CA 1
ATOM 1087 C C . LEU A 1 139 ? -17.227 7.735 5.460 1.00 92.19 139 LEU A C 1
ATOM 1089 O O . LEU A 1 139 ? -17.904 8.196 6.379 1.00 92.19 139 LEU A O 1
ATOM 1093 N N . TRP A 1 140 ? -16.091 8.301 5.054 1.00 88.75 140 TRP A N 1
ATOM 1094 C CA . TRP A 1 140 ? -15.542 9.488 5.696 1.00 88.75 140 TRP A CA 1
ATOM 1095 C C . TRP A 1 140 ? -16.463 10.697 5.571 1.00 88.75 140 TRP A C 1
ATOM 1097 O O . TRP A 1 140 ? -16.687 11.414 6.546 1.00 88.75 140 TRP A O 1
ATOM 1107 N N . GLU A 1 141 ? -17.001 10.931 4.378 1.00 89.88 141 GLU A N 1
ATOM 1108 C CA . GLU A 1 141 ? -17.918 12.039 4.120 1.00 89.88 141 GLU A CA 1
ATOM 1109 C C . GLU A 1 141 ? -19.251 11.855 4.854 1.00 89.88 141 GLU A C 1
ATOM 1111 O O . GLU A 1 141 ? -19.774 12.813 5.427 1.00 89.88 141 GLU A O 1
ATOM 1116 N N . LEU A 1 142 ? -19.768 10.624 4.901 1.00 91.38 142 LEU A N 1
ATOM 1117 C CA . LEU A 1 142 ? -21.022 10.299 5.579 1.00 91.38 142 LEU A CA 1
ATOM 1118 C C . LEU A 1 142 ? -20.927 10.463 7.104 1.00 91.38 142 LEU A C 1
ATOM 1120 O O . LEU A 1 142 ? -21.877 10.927 7.737 1.00 91.38 142 LEU A O 1
ATOM 1124 N N . HIS A 1 143 ? -19.782 10.105 7.691 1.00 88.88 143 HIS A N 1
ATOM 1125 C CA . HIS A 1 143 ? -19.592 10.020 9.142 1.00 88.88 143 HIS A CA 1
ATOM 1126 C C . HIS A 1 143 ? -18.685 11.105 9.731 1.00 88.88 143 HIS A C 1
ATOM 1128 O O . HIS A 1 143 ? -18.312 11.027 10.898 1.00 88.88 143 HIS A O 1
ATOM 1134 N N . ILE A 1 144 ? -18.392 12.173 8.980 1.00 83.69 144 ILE A N 1
ATOM 1135 C CA . ILE A 1 144 ? -17.439 13.231 9.368 1.00 83.69 144 ILE A CA 1
ATOM 1136 C C . ILE A 1 144 ? -17.665 13.832 10.768 1.00 83.69 144 ILE A C 1
ATOM 1138 O O . ILE A 1 144 ? -16.714 14.252 11.421 1.00 83.69 144 ILE A O 1
ATOM 1142 N N . ASN A 1 145 ? -18.916 13.880 11.233 1.00 81.88 145 ASN A N 1
ATOM 1143 C CA . ASN A 1 145 ? -19.271 14.435 12.542 1.00 81.88 145 ASN A CA 1
ATOM 1144 C C . ASN A 1 145 ? -19.419 13.366 13.634 1.00 81.88 145 ASN A C 1
ATOM 1146 O O . ASN A 1 145 ? -19.354 13.694 14.817 1.00 81.88 145 ASN A O 1
ATOM 1150 N N . HIS A 1 146 ? -19.680 12.115 13.254 1.00 85.56 146 HIS A N 1
ATOM 1151 C CA . HIS A 1 146 ? -19.941 11.025 14.185 1.00 85.56 146 HIS A CA 1
ATOM 1152 C C . HIS A 1 146 ? -19.727 9.672 13.504 1.00 85.56 146 HIS A C 1
ATOM 1154 O O . HIS A 1 146 ? -20.436 9.331 12.551 1.00 85.56 146 HIS A O 1
ATOM 1160 N N . TRP A 1 147 ? -18.791 8.893 14.048 1.00 86.94 147 TRP A N 1
ATOM 1161 C CA . TRP A 1 147 ? -18.459 7.553 13.576 1.00 86.94 147 TRP A CA 1
ATOM 1162 C C . TRP A 1 147 ? -19.105 6.491 14.465 1.00 86.94 147 TRP A C 1
ATOM 1164 O O . TRP A 1 147 ? -18.595 6.219 15.556 1.00 86.94 147 TRP A O 1
ATOM 1174 N N . PRO A 1 148 ? -20.208 5.858 14.027 1.00 86.44 148 PRO A N 1
ATOM 1175 C CA . PRO A 1 148 ? -20.737 4.714 14.747 1.00 86.44 148 PRO A CA 1
ATOM 1176 C C . PRO A 1 148 ? -19.746 3.547 14.669 1.00 86.44 148 PRO A C 1
ATOM 1178 O O . PRO A 1 148 ? -19.044 3.372 13.670 1.00 86.44 148 PRO A O 1
ATOM 1181 N N . LYS A 1 149 ? -19.738 2.701 15.706 1.00 84.62 149 LYS A N 1
ATOM 1182 C CA . LYS A 1 149 ? -18.863 1.518 15.797 1.00 84.62 149 LYS A CA 1
ATOM 1183 C C . LYS A 1 149 ? -18.931 0.628 14.547 1.00 84.62 149 LYS A C 1
ATOM 1185 O O . LYS A 1 149 ? -17.908 0.147 14.082 1.00 84.62 149 LYS A O 1
ATOM 1190 N N . THR A 1 150 ? -20.119 0.467 13.964 1.00 88.69 150 THR A N 1
ATOM 1191 C CA . THR A 1 150 ? -20.325 -0.319 12.737 1.00 88.69 150 THR A CA 1
ATOM 1192 C C . THR A 1 150 ? -19.617 0.272 11.518 1.00 88.69 150 THR A C 1
ATOM 1194 O O . THR A 1 150 ? -18.992 -0.471 10.773 1.00 88.69 150 THR A O 1
ATOM 1197 N N . ALA A 1 151 ? -19.667 1.595 11.330 1.00 90.44 151 ALA A N 1
ATOM 1198 C CA . ALA A 1 151 ? -18.976 2.258 10.222 1.00 90.44 151 ALA A CA 1
ATOM 1199 C C . ALA A 1 151 ? -17.454 2.229 10.402 1.00 90.44 151 ALA A C 1
ATOM 1201 O O . ALA A 1 151 ? -16.713 2.168 9.425 1.00 90.44 151 ALA A O 1
ATOM 1202 N N . LEU A 1 152 ? -16.980 2.264 11.650 1.00 89.06 152 LEU A N 1
ATOM 1203 C CA . LEU A 1 152 ? -15.560 2.120 11.947 1.00 89.06 152 LEU A CA 1
ATOM 1204 C C . LEU A 1 152 ? -15.054 0.703 11.639 1.00 89.06 152 LEU A C 1
ATOM 1206 O O . LEU A 1 152 ? -13.999 0.565 11.032 1.00 89.06 152 LEU A O 1
ATOM 1210 N N . GLU A 1 153 ? -15.809 -0.336 11.998 1.00 89.69 153 GLU A N 1
ATOM 1211 C CA . GLU A 1 153 ? -15.476 -1.725 11.647 1.00 89.69 153 GLU A CA 1
ATOM 1212 C C . GLU A 1 153 ? -15.434 -1.934 10.123 1.00 89.69 153 GLU A C 1
ATOM 1214 O O . GLU A 1 153 ? -14.503 -2.541 9.591 1.00 89.69 153 GLU A O 1
ATOM 1219 N N . GLU A 1 154 ? -16.415 -1.379 9.406 1.00 93.31 154 GLU A N 1
ATOM 1220 C CA . GLU A 1 154 ? -16.463 -1.414 7.942 1.00 93.31 154 GLU A CA 1
ATOM 1221 C C . GLU A 1 154 ? -15.266 -0.679 7.324 1.00 93.31 154 GLU A C 1
ATOM 1223 O O . GLU A 1 154 ? -14.575 -1.215 6.458 1.00 93.31 154 GLU A O 1
ATOM 1228 N N . PHE A 1 155 ? -14.949 0.515 7.830 1.00 91.88 155 PHE A N 1
ATOM 1229 C CA . PHE A 1 155 ? -13.775 1.267 7.406 1.00 91.88 155 PHE A CA 1
ATOM 1230 C C . PHE A 1 155 ? -12.484 0.474 7.626 1.00 91.88 155 PHE A C 1
ATOM 1232 O O . PHE A 1 155 ? -11.666 0.384 6.714 1.00 91.88 155 PHE A O 1
ATOM 1239 N N . LEU A 1 156 ? -12.309 -0.141 8.799 1.00 90.94 156 LEU A N 1
ATOM 1240 C CA . LEU A 1 156 ? -11.142 -0.969 9.112 1.00 90.94 156 LEU A CA 1
ATOM 1241 C C . LEU A 1 156 ? -11.024 -2.176 8.179 1.00 90.94 156 LEU A C 1
ATOM 1243 O O . LEU A 1 156 ? -9.922 -2.467 7.717 1.00 90.94 156 LEU A O 1
ATOM 1247 N N . THR A 1 157 ? -12.144 -2.809 7.834 1.00 94.19 157 THR A N 1
ATOM 1248 C CA . THR A 1 157 ? -12.177 -3.897 6.845 1.00 94.19 157 THR A CA 1
ATOM 1249 C C . THR A 1 157 ? -11.638 -3.418 5.499 1.00 94.19 157 THR A C 1
ATOM 1251 O O . THR A 1 157 ? -10.702 -4.011 4.964 1.00 94.19 157 THR A O 1
ATOM 1254 N N . PHE A 1 158 ? -12.116 -2.271 5.004 1.00 94.62 158 PHE A N 1
ATOM 1255 C CA . PHE A 1 158 ? -11.567 -1.678 3.785 1.00 94.62 158 PHE A CA 1
ATOM 1256 C C . PHE A 1 158 ? -10.069 -1.373 3.912 1.00 94.62 158 PHE A C 1
ATOM 1258 O O . PHE A 1 158 ? -9.331 -1.537 2.939 1.00 94.62 158 PHE A O 1
ATOM 1265 N N . THR A 1 159 ? -9.583 -0.933 5.083 1.00 91.75 159 THR A N 1
ATOM 1266 C CA . THR A 1 159 ? -8.144 -0.648 5.258 1.00 91.75 159 THR A CA 1
ATOM 1267 C C . THR A 1 159 ? -7.284 -1.894 5.123 1.00 91.75 159 THR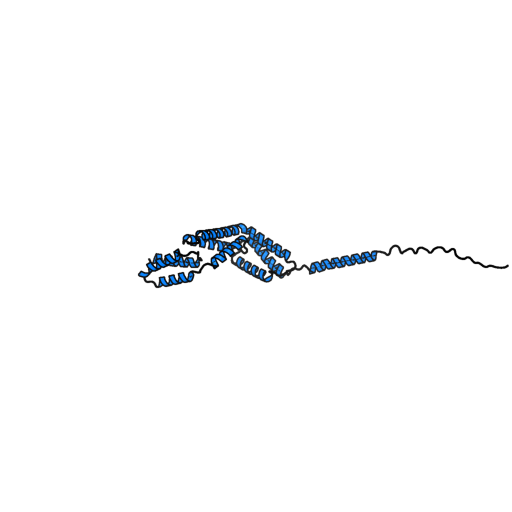 A C 1
ATOM 1269 O O . THR A 1 159 ? -6.204 -1.829 4.535 1.00 91.75 159 THR A O 1
ATOM 1272 N N . GLU A 1 160 ? -7.772 -3.025 5.627 1.00 91.94 160 GLU A N 1
ATOM 1273 C CA . GLU A 1 160 ? -7.097 -4.316 5.543 1.00 91.94 160 GLU A CA 1
ATOM 1274 C C . GLU A 1 160 ? -7.112 -4.850 4.109 1.00 91.94 160 GLU A C 1
ATOM 1276 O O . GLU A 1 160 ? -6.068 -5.262 3.605 1.00 91.94 160 GLU A O 1
ATOM 1281 N N . GLU A 1 161 ? -8.251 -4.754 3.417 1.00 94.62 161 GLU A N 1
ATOM 1282 C CA . GLU A 1 161 ? -8.380 -5.130 2.003 1.00 94.62 161 GLU A CA 1
ATOM 1283 C C . GLU A 1 161 ? -7.455 -4.298 1.101 1.00 94.62 161 GLU A C 1
ATOM 1285 O O . GLU A 1 161 ? -6.713 -4.845 0.280 1.00 94.62 161 GLU A O 1
ATOM 1290 N N . ALA A 1 162 ? -7.431 -2.973 1.289 1.00 93.69 162 ALA A N 1
ATOM 1291 C CA . ALA A 1 162 ? -6.545 -2.085 0.543 1.00 93.69 162 ALA A CA 1
ATOM 1292 C C . ALA A 1 162 ? -5.066 -2.420 0.788 1.00 93.69 162 ALA A C 1
ATOM 1294 O O . ALA A 1 162 ? -4.272 -2.447 -0.156 1.00 93.69 162 ALA A O 1
ATOM 1295 N N . ALA A 1 163 ? -4.689 -2.688 2.044 1.00 90.62 163 ALA A N 1
ATOM 1296 C CA . ALA A 1 163 ? -3.326 -3.060 2.405 1.00 90.62 163 ALA A CA 1
ATOM 1297 C C . ALA A 1 163 ? -2.919 -4.412 1.801 1.00 90.62 163 ALA A C 1
ATOM 1299 O O . ALA A 1 163 ? -1.804 -4.535 1.286 1.00 90.62 163 ALA A O 1
ATOM 1300 N N . ASP A 1 164 ? -3.814 -5.402 1.808 1.00 91.38 164 ASP A N 1
ATOM 1301 C CA . ASP A 1 164 ? -3.570 -6.707 1.195 1.00 91.38 164 ASP A CA 1
ATOM 1302 C C . ASP A 1 164 ? -3.328 -6.585 -0.315 1.00 91.38 164 ASP A C 1
ATOM 1304 O O . ASP A 1 164 ? -2.322 -7.092 -0.822 1.00 91.38 164 ASP A O 1
ATOM 1308 N N . ILE A 1 165 ? -4.180 -5.851 -1.038 1.00 92.19 165 ILE A N 1
ATOM 1309 C CA . ILE A 1 165 ? -3.990 -5.603 -2.474 1.00 92.19 165 ILE A CA 1
ATOM 1310 C C . ILE A 1 165 ? -2.681 -4.846 -2.720 1.00 92.19 165 ILE A C 1
ATOM 1312 O O . ILE A 1 165 ? -1.855 -5.273 -3.530 1.00 92.19 165 ILE A O 1
ATOM 1316 N N . ALA A 1 166 ? -2.446 -3.749 -1.997 1.00 90.88 166 ALA A N 1
ATOM 1317 C CA . ALA A 1 166 ? -1.253 -2.925 -2.167 1.00 90.88 166 ALA A CA 1
ATOM 1318 C C . ALA A 1 166 ? 0.047 -3.708 -1.913 1.00 90.88 166 ALA A C 1
ATOM 1320 O O . ALA A 1 166 ? 1.026 -3.526 -2.639 1.00 90.88 166 ALA A O 1
ATOM 1321 N N . SER A 1 167 ? 0.052 -4.621 -0.936 1.00 88.50 167 SER A N 1
ATOM 1322 C CA . SER A 1 167 ? 1.226 -5.434 -0.584 1.00 88.50 167 SER A CA 1
ATOM 1323 C C . SER A 1 167 ? 1.695 -6.369 -1.709 1.00 88.50 167 SER A C 1
ATOM 1325 O O . SER A 1 167 ? 2.862 -6.772 -1.751 1.00 88.50 167 SER A O 1
ATOM 1327 N N . ARG A 1 168 ? 0.803 -6.682 -2.655 1.00 90.06 168 ARG A N 1
ATOM 1328 C CA . ARG A 1 168 ? 1.044 -7.578 -3.793 1.00 90.06 168 ARG A CA 1
ATOM 1329 C C . ARG A 1 168 ? 1.563 -6.849 -5.035 1.00 90.06 168 ARG A C 1
ATOM 1331 O O . ARG A 1 168 ? 1.756 -7.476 -6.078 1.00 90.06 168 ARG A O 1
ATOM 1338 N N . HIS A 1 169 ? 1.81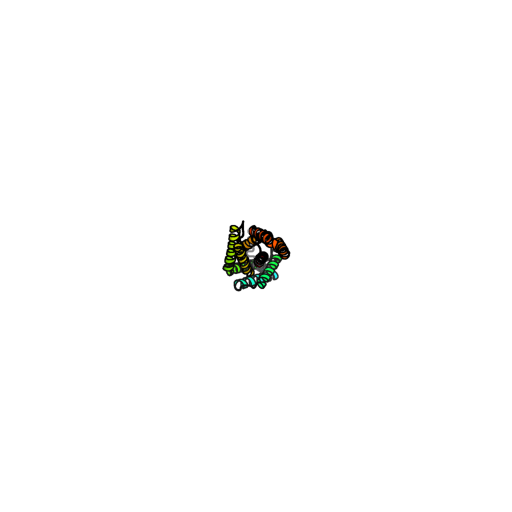6 -5.541 -4.939 1.00 93.19 169 HIS A N 1
ATOM 1339 C CA . HIS A 1 169 ? 2.235 -4.727 -6.073 1.00 93.19 169 HIS A CA 1
ATOM 1340 C C . HIS A 1 169 ? 3.556 -3.988 -5.850 1.00 93.19 169 HIS A C 1
ATOM 1342 O O . HIS A 1 169 ? 3.861 -3.472 -4.781 1.00 93.19 169 HIS A O 1
ATOM 1348 N N . VAL A 1 170 ? 4.342 -3.910 -6.927 1.00 94.50 170 VAL A N 1
ATOM 1349 C CA . VAL A 1 170 ? 5.637 -3.207 -6.966 1.00 94.50 170 VAL A CA 1
ATOM 1350 C C . VAL A 1 170 ? 5.569 -1.795 -7.541 1.00 94.50 170 VAL A C 1
ATOM 1352 O O . VAL A 1 170 ? 6.530 -1.032 -7.455 1.00 94.50 170 VAL A O 1
ATOM 1355 N N . LEU A 1 171 ? 4.453 -1.473 -8.185 1.00 93.19 171 LEU A N 1
ATOM 1356 C CA . LEU A 1 171 ? 4.190 -0.209 -8.850 1.00 93.19 171 LEU A CA 1
ATOM 1357 C C . LEU A 1 171 ? 2.684 0.037 -8.799 1.00 93.19 171 LEU A C 1
ATOM 1359 O O . LEU A 1 171 ? 1.905 -0.907 -8.921 1.00 93.19 171 LEU A O 1
ATOM 1363 N N . PHE A 1 172 ? 2.294 1.300 -8.672 1.00 91.88 172 PHE A N 1
ATOM 1364 C CA . PHE A 1 172 ? 0.904 1.732 -8.733 1.00 91.88 172 PHE A CA 1
ATOM 1365 C C . PHE A 1 172 ? 0.672 2.559 -9.991 1.00 91.88 172 PHE A C 1
ATOM 1367 O O . PHE A 1 172 ? 1.559 3.292 -10.440 1.00 91.88 172 PHE A O 1
ATOM 1374 N N . ASN A 1 173 ? -0.532 2.470 -10.555 1.00 92.12 173 ASN A N 1
ATOM 1375 C CA . ASN A 1 173 ? -0.947 3.447 -11.552 1.00 92.12 173 ASN A CA 1
ATOM 1376 C C . ASN A 1 173 ? -1.080 4.844 -10.892 1.00 92.12 173 ASN A C 1
ATOM 1378 O O . ASN A 1 173 ? -1.198 4.949 -9.666 1.00 92.12 173 ASN A O 1
ATOM 1382 N N . PRO A 1 174 ? -1.065 5.936 -11.680 1.00 91.62 174 PRO A N 1
ATOM 1383 C CA . PRO A 1 174 ? -1.141 7.290 -11.129 1.00 91.62 174 PRO A CA 1
ATOM 1384 C C . PRO A 1 174 ? -2.368 7.535 -10.242 1.00 91.62 174 PRO A C 1
ATOM 1386 O O . PRO A 1 174 ? -2.278 8.271 -9.266 1.00 91.62 174 PRO A O 1
ATOM 1389 N N . GLU A 1 175 ? -3.500 6.909 -10.560 1.00 93.44 175 GLU A N 1
ATOM 1390 C CA . GLU A 1 175 ? -4.742 7.057 -9.802 1.00 93.44 175 GLU A CA 1
ATOM 1391 C C . GLU A 1 175 ? -4.654 6.430 -8.405 1.00 93.44 175 GLU A C 1
ATOM 1393 O O . GLU A 1 175 ? -4.906 7.124 -7.421 1.00 93.44 175 GLU A O 1
ATOM 1398 N N . CYS A 1 176 ? -4.200 5.173 -8.291 1.00 93.25 176 CYS A N 1
ATOM 1399 C CA . CYS A 1 176 ? -3.946 4.538 -6.994 1.00 93.25 176 CYS A CA 1
ATOM 1400 C C . CYS A 1 176 ? -2.943 5.352 -6.176 1.00 93.25 176 CYS A C 1
ATOM 1402 O O . CYS A 1 176 ? -3.154 5.573 -4.989 1.00 93.25 176 CYS A O 1
ATOM 1404 N N . PHE A 1 177 ? -1.869 5.838 -6.809 1.00 91.38 177 PHE A N 1
ATOM 1405 C CA . PHE A 1 177 ? -0.862 6.643 -6.122 1.00 91.38 177 PHE A CA 1
ATOM 1406 C C . PHE A 1 177 ? -1.458 7.922 -5.511 1.00 91.38 177 PHE A C 1
ATOM 1408 O O . PHE A 1 177 ? -1.159 8.255 -4.366 1.00 91.38 177 PHE A O 1
ATOM 1415 N N . LEU A 1 178 ? -2.333 8.621 -6.241 1.00 92.62 178 LEU A N 1
ATOM 1416 C CA . LEU A 1 178 ? -3.020 9.807 -5.723 1.00 92.62 178 LEU A CA 1
ATOM 1417 C C . LEU A 1 178 ? -3.967 9.476 -4.562 1.00 92.62 178 LEU A C 1
ATOM 1419 O O . LEU A 1 178 ? -3.996 10.222 -3.583 1.00 92.62 178 LEU A O 1
ATOM 1423 N N . MET A 1 179 ? -4.709 8.369 -4.651 1.00 92.38 179 MET A N 1
ATOM 1424 C CA . MET A 1 179 ? -5.604 7.927 -3.576 1.00 92.38 179 MET A CA 1
ATOM 1425 C C . MET A 1 179 ? -4.830 7.542 -2.312 1.00 92.38 179 MET A C 1
ATOM 1427 O O . MET A 1 179 ? -5.186 7.995 -1.226 1.00 92.38 179 MET A O 1
ATOM 1431 N N . ILE A 1 180 ? -3.723 6.805 -2.455 1.00 89.69 180 ILE A N 1
ATOM 1432 C CA . ILE A 1 180 ? -2.833 6.444 -1.343 1.00 89.69 180 ILE A CA 1
ATOM 1433 C C . ILE A 1 180 ? -2.301 7.707 -0.662 1.00 89.69 180 ILE A C 1
ATOM 1435 O O . ILE A 1 180 ? -2.449 7.846 0.547 1.00 89.69 180 ILE A O 1
ATOM 1439 N N . LEU A 1 181 ? -1.758 8.669 -1.418 1.00 89.50 181 LEU A N 1
ATOM 1440 C CA . LEU A 1 181 ? -1.246 9.917 -0.840 1.00 89.50 181 LEU A CA 1
ATOM 1441 C C . LEU A 1 181 ? -2.328 10.719 -0.110 1.00 89.50 181 LEU A C 1
ATOM 1443 O O . LEU A 1 181 ? -2.086 11.255 0.972 1.00 89.50 181 LEU A O 1
ATOM 1447 N N . LYS A 1 182 ? -3.527 10.812 -0.695 1.00 90.25 182 LYS A N 1
ATOM 1448 C CA . LYS A 1 182 ? -4.674 11.474 -0.064 1.00 90.25 182 LYS A CA 1
ATOM 1449 C C . LYS A 1 182 ? -5.033 10.790 1.256 1.00 90.25 182 LYS A C 1
ATOM 1451 O O . LYS A 1 182 ? -5.280 11.471 2.251 1.00 90.25 182 LYS A O 1
ATOM 1456 N N . TYR A 1 183 ? -5.054 9.463 1.262 1.00 86.94 183 TYR A N 1
ATOM 1457 C CA . TYR A 1 183 ? -5.402 8.657 2.421 1.00 86.94 183 TYR A CA 1
ATOM 1458 C C . TYR A 1 183 ? -4.343 8.734 3.532 1.00 86.94 183 TYR A C 1
ATOM 1460 O O . TYR A 1 183 ? -4.680 9.014 4.682 1.00 86.94 183 TYR A O 1
ATOM 1468 N N . GLU A 1 184 ? -3.060 8.591 3.189 1.00 86.38 184 GLU A N 1
ATOM 1469 C CA . GLU A 1 184 ? -1.934 8.759 4.116 1.00 86.38 184 GLU A CA 1
ATOM 1470 C C . GLU A 1 184 ? -1.951 10.138 4.778 1.00 86.38 184 GLU A C 1
ATOM 1472 O O . GLU A 1 184 ? -1.766 10.249 5.991 1.00 86.38 184 GLU A O 1
ATOM 1477 N N . GLN A 1 185 ? -2.220 11.191 3.998 1.00 87.50 185 GLN A N 1
ATOM 1478 C CA . GLN A 1 185 ? -2.330 12.545 4.529 1.00 87.50 185 GLN A CA 1
ATOM 1479 C C . GLN A 1 185 ? -3.491 12.664 5.524 1.00 87.50 185 GLN A C 1
ATOM 1481 O O . GLN A 1 185 ? -3.308 13.233 6.597 1.00 87.50 185 GLN A O 1
ATOM 1486 N N . ARG A 1 186 ? -4.661 12.086 5.216 1.00 84.62 186 ARG A N 1
ATOM 1487 C CA . ARG A 1 186 ? -5.811 12.094 6.133 1.00 84.62 186 ARG A CA 1
ATOM 1488 C C . ARG A 1 186 ? -5.523 11.366 7.439 1.00 84.62 186 ARG A C 1
ATOM 1490 O O . ARG A 1 186 ? -5.850 11.912 8.484 1.00 84.62 186 ARG A O 1
ATOM 1497 N N . ILE A 1 187 ? -4.910 10.178 7.394 1.00 80.94 187 ILE A N 1
ATOM 1498 C CA . ILE A 1 187 ? -4.561 9.428 8.613 1.00 80.94 187 ILE A CA 1
ATOM 1499 C C . ILE A 1 187 ? -3.544 10.193 9.452 1.00 80.94 187 ILE A C 1
ATOM 1501 O O . ILE A 1 187 ? -3.666 10.240 10.671 1.00 80.94 187 ILE A O 1
ATOM 1505 N N . LYS A 1 188 ? -2.527 10.779 8.816 1.00 80.44 188 LYS A N 1
ATOM 1506 C CA . LYS A 1 188 ? -1.463 11.502 9.518 1.00 80.44 188 LYS A CA 1
ATOM 1507 C C . LYS A 1 188 ? -1.998 12.660 10.363 1.00 80.44 188 LYS A C 1
ATOM 1509 O O . LYS A 1 188 ? -1.427 12.959 11.409 1.00 80.44 188 LYS A O 1
ATOM 1514 N N . ASP A 1 189 ? -3.074 13.290 9.907 1.00 78.81 189 ASP A N 1
ATOM 1515 C CA . ASP A 1 189 ? -3.703 14.418 10.590 1.00 78.81 189 ASP A CA 1
ATOM 1516 C C . ASP A 1 189 ? -4.675 13.970 11.707 1.00 78.81 189 ASP A C 1
ATOM 1518 O O . ASP A 1 189 ? -5.222 14.811 12.425 1.00 78.81 189 ASP A O 1
ATOM 1522 N N . LEU A 1 190 ? -4.879 12.658 11.899 1.00 78.31 190 LEU A N 1
ATOM 1523 C CA . LEU A 1 190 ? -5.713 12.124 12.974 1.00 78.31 190 LEU A CA 1
ATOM 1524 C C . LEU A 1 190 ? -4.995 12.190 14.333 1.00 78.31 190 LEU A C 1
ATOM 1526 O O . LEU A 1 190 ? -3.832 11.794 14.445 1.00 78.31 190 LEU A O 1
ATOM 1530 N N . PRO A 1 191 ? -5.682 12.629 15.403 1.00 79.69 191 PRO A N 1
ATOM 1531 C CA . PRO A 1 191 ? -5.137 12.560 16.749 1.00 79.69 191 PRO A CA 1
ATOM 1532 C C . PRO A 1 191 ? -5.011 11.097 17.187 1.00 79.69 191 PRO A C 1
ATOM 1534 O O . PRO A 1 191 ? -5.970 10.336 17.078 1.00 79.69 191 PRO A O 1
ATOM 1537 N N . ASP A 1 192 ? -3.853 10.715 17.732 1.00 81.94 192 ASP A N 1
ATOM 1538 C CA . ASP A 1 192 ? -3.645 9.385 18.312 1.00 81.94 192 ASP A CA 1
ATOM 1539 C C . ASP A 1 192 ? -4.297 9.302 19.707 1.00 81.94 192 ASP A C 1
ATOM 1541 O O . ASP A 1 192 ? -3.838 9.952 20.654 1.00 81.94 192 ASP A O 1
ATOM 1545 N N . PRO A 1 193 ? -5.358 8.497 19.881 1.00 83.94 193 PRO A N 1
ATOM 1546 C CA . PRO A 1 193 ? -6.077 8.416 21.140 1.00 83.94 193 PRO A CA 1
ATOM 1547 C C . PRO A 1 193 ? -5.524 7.328 22.076 1.00 83.94 193 PRO A C 1
ATOM 1549 O O . PRO A 1 193 ? -6.099 7.087 23.141 1.00 83.94 193 PRO A O 1
ATOM 1552 N N . THR A 1 194 ? -4.433 6.655 21.698 1.00 86.50 194 THR A N 1
ATOM 1553 C CA . THR A 1 194 ? -3.876 5.500 22.418 1.00 86.50 194 THR A CA 1
ATOM 1554 C C . THR A 1 194 ? -3.615 5.802 23.891 1.00 86.50 194 THR A C 1
ATOM 1556 O O . THR A 1 194 ? -3.953 4.997 24.756 1.00 86.50 194 THR A O 1
ATOM 1559 N N . ILE A 1 195 ? -3.040 6.969 24.200 1.00 85.31 195 ILE A N 1
ATOM 1560 C CA . ILE A 1 195 ? -2.718 7.364 25.581 1.00 85.31 195 ILE A CA 1
ATOM 1561 C C . ILE A 1 195 ? -3.993 7.478 26.426 1.00 85.31 195 ILE A C 1
ATOM 1563 O O . ILE A 1 195 ? -4.024 6.989 27.556 1.00 85.31 195 ILE A O 1
ATOM 1567 N N . GLY A 1 196 ? -5.050 8.082 25.875 1.00 84.12 196 GLY A N 1
ATOM 1568 C CA . GLY A 1 196 ?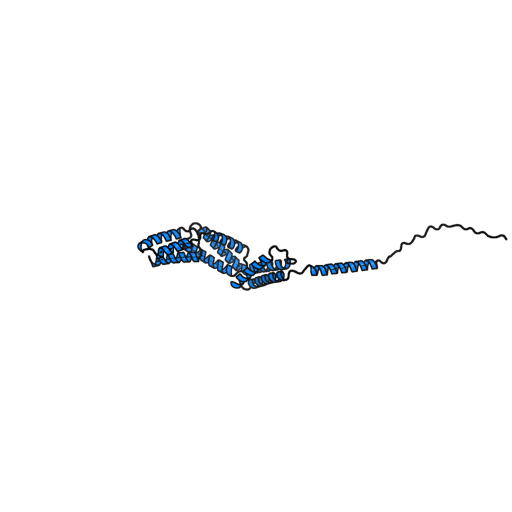 -6.329 8.234 26.568 1.00 84.12 196 GLY A CA 1
ATOM 1569 C C . GLY A 1 196 ? -6.967 6.883 26.885 1.00 84.12 196 GLY A C 1
ATOM 1570 O O . GLY A 1 196 ? -7.354 6.647 28.026 1.00 84.12 196 GLY A O 1
ATOM 1571 N N . ILE A 1 197 ? -6.985 5.964 25.914 1.00 87.50 197 ILE A N 1
ATOM 1572 C CA . ILE A 1 197 ? -7.548 4.616 26.102 1.00 87.50 197 ILE A CA 1
ATOM 1573 C C . ILE A 1 197 ? -6.748 3.824 27.142 1.00 87.50 197 ILE A C 1
ATOM 1575 O O . ILE A 1 197 ? -7.334 3.240 28.046 1.00 87.50 197 ILE A O 1
ATOM 1579 N N . LYS A 1 198 ? -5.411 3.854 27.073 1.00 86.88 198 LYS A N 1
ATOM 1580 C CA . LYS A 1 198 ? -4.553 3.177 28.061 1.00 86.88 198 LYS A CA 1
ATOM 1581 C C . LYS A 1 198 ? -4.736 3.729 29.471 1.00 86.88 198 LYS A C 1
ATOM 1583 O O . LYS A 1 198 ? -4.741 2.968 30.429 1.00 86.88 198 LYS A O 1
ATOM 1588 N N . THR A 1 199 ? -4.915 5.042 29.597 1.00 86.56 199 THR A N 1
ATOM 1589 C CA . THR A 1 199 ? -5.202 5.673 30.893 1.00 86.56 199 THR A CA 1
ATOM 1590 C C . THR A 1 199 ? -6.530 5.168 31.451 1.00 86.56 199 THR A C 1
ATOM 1592 O O . THR A 1 199 ? -6.614 4.840 32.631 1.00 86.56 199 THR A O 1
ATOM 1595 N N . PHE A 1 200 ? -7.543 5.047 30.590 1.00 85.94 200 PHE A N 1
ATOM 1596 C CA . PHE A 1 200 ? -8.848 4.499 30.950 1.00 85.94 200 PHE A CA 1
ATOM 1597 C C . PHE A 1 200 ? -8.756 3.034 31.404 1.00 85.94 200 PHE A C 1
ATOM 1599 O O . PHE A 1 200 ? -9.326 2.655 32.423 1.00 85.94 200 PHE A O 1
ATOM 1606 N N . GLN A 1 201 ? -7.973 2.224 30.690 1.00 86.06 201 GLN A N 1
ATOM 1607 C CA . GLN A 1 201 ? -7.718 0.828 31.038 1.00 86.06 201 GLN A CA 1
ATOM 1608 C C . GLN A 1 201 ? -7.052 0.690 32.416 1.00 86.06 201 GLN A C 1
ATOM 1610 O O . GLN A 1 201 ? -7.496 -0.110 33.232 1.00 86.06 201 GLN A O 1
ATOM 1615 N N . SER A 1 202 ? -6.043 1.511 32.722 1.00 86.81 202 SER A N 1
ATOM 1616 C CA . SER A 1 202 ? -5.421 1.506 34.053 1.00 86.81 202 SER A CA 1
ATOM 1617 C C . SER A 1 202 ? -6.385 1.935 35.164 1.00 86.81 202 SER A C 1
ATOM 1619 O O . SER A 1 202 ? -6.292 1.422 36.274 1.00 86.81 202 SER A O 1
ATOM 1621 N N . GLN A 1 203 ? -7.314 2.857 34.885 1.00 86.75 203 GLN A N 1
ATOM 1622 C CA . GLN A 1 203 ? -8.344 3.244 35.854 1.00 86.75 203 GLN A CA 1
ATOM 1623 C C . GLN A 1 203 ? -9.284 2.073 36.151 1.00 86.75 203 GLN A C 1
ATOM 1625 O O . GLN A 1 203 ? -9.522 1.790 37.322 1.00 86.75 203 GLN A O 1
ATOM 1630 N N . LEU A 1 204 ? -9.729 1.353 35.116 1.00 86.62 204 LEU A N 1
ATOM 1631 C CA . LEU A 1 204 ? -10.585 0.168 35.241 1.00 86.62 204 LEU A CA 1
ATOM 1632 C C . LEU A 1 204 ? -9.975 -0.924 36.118 1.00 86.62 204 LEU A C 1
ATOM 1634 O O . LEU A 1 204 ? -10.657 -1.457 36.986 1.00 86.62 204 LEU A O 1
ATOM 1638 N N . GLU A 1 205 ? -8.686 -1.216 35.944 1.00 83.94 205 GLU A N 1
ATOM 1639 C CA . GLU A 1 205 ? -7.977 -2.228 36.743 1.00 83.94 205 GLU A CA 1
ATOM 1640 C C . GLU A 1 205 ? -7.914 -1.887 38.243 1.00 83.94 205 GLU A C 1
ATOM 1642 O O . GLU A 1 205 ? -7.745 -2.777 39.076 1.00 83.94 205 GLU A O 1
ATOM 1647 N N . SER A 1 206 ? -8.039 -0.603 38.589 1.00 85.44 206 SER A N 1
ATOM 1648 C CA . SER A 1 206 ? -7.924 -0.094 39.961 1.00 85.44 206 SER A CA 1
ATOM 1649 C C . SER A 1 206 ? -9.251 0.337 40.597 1.00 85.44 206 SER A C 1
ATOM 1651 O O . SER A 1 206 ? -9.264 0.680 41.779 1.00 85.44 206 SER A O 1
ATOM 1653 N N . ALA A 1 207 ? -10.341 0.346 39.827 1.00 85.44 207 ALA A N 1
ATOM 1654 C CA . ALA A 1 207 ? -11.621 0.912 40.234 1.00 85.44 207 ALA A CA 1
ATOM 1655 C C . ALA A 1 207 ? -12.380 0.009 41.216 1.00 85.44 207 ALA A C 1
ATOM 1657 O O . ALA A 1 207 ? -12.375 -1.220 41.101 1.00 85.44 207 ALA A O 1
ATOM 1658 N N . ALA A 1 208 ? -13.085 0.624 42.168 1.00 85.31 208 ALA A N 1
ATOM 1659 C CA . ALA A 1 208 ? -14.028 -0.099 43.018 1.00 85.31 208 ALA A CA 1
ATOM 1660 C C . ALA A 1 208 ? -15.329 -0.410 42.254 1.00 85.31 208 ALA A C 1
ATOM 1662 O O . ALA A 1 208 ? -15.716 0.329 41.352 1.00 85.31 208 ALA A O 1
ATOM 1663 N N . GLN A 1 209 ? -16.057 -1.464 42.654 1.00 82.12 209 GLN A N 1
ATOM 1664 C CA . GLN A 1 209 ? -17.306 -1.896 41.994 1.00 82.12 209 GLN A CA 1
ATOM 1665 C C . GLN A 1 209 ? -18.331 -0.754 41.845 1.00 82.12 209 GLN A C 1
ATOM 1667 O O . GLN A 1 209 ? -19.032 -0.660 40.841 1.00 82.12 209 GLN A O 1
ATOM 1672 N N . GLU A 1 210 ? -18.405 0.122 42.847 1.00 85.06 210 GLU A N 1
ATOM 1673 C CA . GLU A 1 210 ? -19.337 1.253 42.911 1.00 85.06 210 GLU A CA 1
ATOM 1674 C C . GLU A 1 210 ? -19.017 2.344 41.873 1.00 85.06 210 GLU A C 1
ATOM 1676 O O . GLU A 1 210 ? -19.914 3.058 41.436 1.00 85.06 210 GLU A O 1
ATOM 1681 N N . GLU A 1 211 ? -17.761 2.435 41.429 1.00 87.44 211 GLU A N 1
ATOM 1682 C CA . GLU A 1 211 ? -17.275 3.429 40.463 1.00 87.44 211 GLU A CA 1
ATOM 1683 C C . GLU A 1 211 ? -17.425 2.951 39.007 1.00 87.44 211 GLU A C 1
ATOM 1685 O O . GLU A 1 211 ? -17.313 3.744 38.069 1.00 87.44 211 GLU A O 1
ATOM 1690 N N . LEU A 1 212 ? -17.696 1.656 38.792 1.00 87.19 212 LEU A N 1
ATOM 1691 C CA . LEU A 1 212 ? -17.719 1.049 37.457 1.00 87.19 212 LEU A CA 1
ATOM 1692 C C . LEU A 1 212 ? -18.843 1.591 36.568 1.00 87.19 212 LEU A C 1
ATOM 1694 O O . LEU A 1 212 ? -18.643 1.735 35.363 1.00 87.19 212 LEU A O 1
ATOM 1698 N N . VAL A 1 213 ? -20.007 1.920 37.136 1.00 87.38 213 VAL A N 1
ATOM 1699 C CA . VAL A 1 213 ? -21.136 2.487 36.375 1.00 87.38 213 VAL A CA 1
ATOM 1700 C C . VAL A 1 213 ? -20.795 3.886 35.855 1.00 87.38 213 VAL A C 1
ATOM 1702 O O . VAL A 1 213 ? -21.036 4.188 34.684 1.00 87.38 213 VAL A O 1
ATOM 1705 N N . ASP A 1 214 ? -20.171 4.718 36.691 1.00 89.00 214 ASP A N 1
ATOM 1706 C CA . ASP A 1 214 ? -19.746 6.068 36.311 1.00 89.00 214 ASP A CA 1
ATOM 1707 C C . ASP A 1 214 ? -18.609 6.021 35.283 1.00 89.00 214 ASP A C 1
ATOM 1709 O O . ASP A 1 214 ? -18.625 6.753 34.288 1.00 89.00 214 ASP A O 1
ATOM 1713 N N . LEU A 1 215 ? -17.651 5.104 35.464 1.00 90.00 215 LEU A N 1
ATOM 1714 C CA . LEU A 1 215 ? -16.612 4.836 34.472 1.00 90.00 215 LEU A CA 1
ATOM 1715 C C . LEU A 1 215 ? -17.219 4.369 33.145 1.00 90.00 215 LEU A C 1
ATOM 1717 O O . LEU A 1 215 ? -16.841 4.889 32.098 1.00 90.00 215 LEU A O 1
ATOM 1721 N N . LYS A 1 216 ? -18.210 3.473 33.144 1.00 90.75 216 LYS A N 1
ATOM 1722 C CA . LYS A 1 216 ? -18.891 3.074 31.904 1.00 90.75 216 LYS A CA 1
ATOM 1723 C C . LYS A 1 216 ? -19.531 4.270 31.198 1.00 90.75 216 LYS A C 1
ATOM 1725 O O . LYS A 1 216 ? -19.376 4.414 29.986 1.00 90.75 216 LYS A O 1
ATOM 1730 N N . GLY A 1 217 ? -20.176 5.165 31.947 1.00 89.25 217 GLY A N 1
ATOM 1731 C CA . GLY A 1 217 ? -20.741 6.404 31.407 1.00 89.25 217 GLY A CA 1
ATOM 1732 C C . GLY A 1 217 ? -19.688 7.317 30.767 1.00 89.25 217 GLY A C 1
ATOM 1733 O O . GLY A 1 217 ? -19.895 7.824 29.662 1.00 89.25 217 GLY A O 1
ATOM 1734 N N . HIS A 1 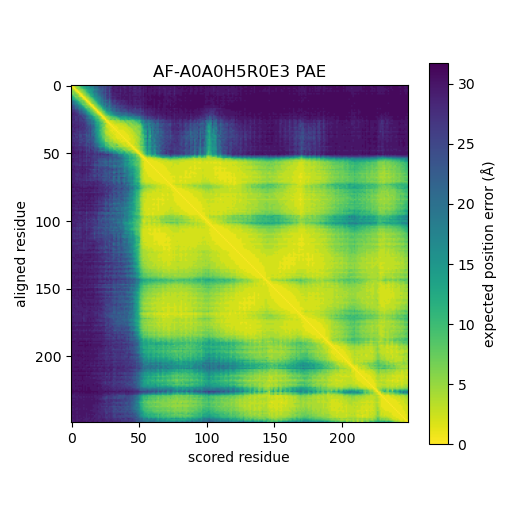218 ? -18.531 7.490 31.415 1.00 88.94 218 HIS A N 1
ATOM 1735 C CA . HIS A 1 218 ? -17.413 8.251 30.849 1.00 88.94 218 HIS A CA 1
ATOM 1736 C C . HIS A 1 218 ? -16.824 7.594 29.598 1.00 88.94 218 HIS A C 1
ATOM 1738 O O . HIS A 1 218 ? -16.530 8.295 28.629 1.00 88.94 218 HIS A O 1
ATOM 1744 N N . TRP A 1 219 ? -16.678 6.269 29.601 1.00 90.06 219 TRP A N 1
ATOM 1745 C CA . TRP A 1 219 ? -16.195 5.507 28.453 1.00 90.06 219 TRP A CA 1
ATOM 1746 C C . TRP A 1 219 ? -17.120 5.661 27.246 1.00 90.06 219 TRP A C 1
ATOM 1748 O O . TRP A 1 219 ? -16.674 6.036 26.162 1.00 90.06 219 TRP A O 1
ATOM 1758 N N . ASP A 1 220 ? -18.424 5.472 27.448 1.00 87.81 220 ASP A N 1
ATOM 1759 C CA . ASP A 1 220 ? -19.418 5.609 26.385 1.00 87.81 220 ASP A CA 1
ATOM 1760 C C . ASP A 1 220 ? -19.452 7.032 25.832 1.00 87.81 220 ASP A C 1
ATOM 1762 O O . ASP A 1 220 ? -19.504 7.231 24.618 1.00 87.81 220 ASP A O 1
ATOM 1766 N N . HIS A 1 221 ? -19.368 8.038 26.704 1.00 85.56 221 HIS A N 1
ATOM 1767 C CA . HIS A 1 221 ? -19.267 9.431 26.282 1.00 85.56 221 HIS A CA 1
ATOM 1768 C C . HIS A 1 221 ? -17.998 9.687 25.457 1.00 85.56 221 HIS A C 1
ATOM 1770 O O . HIS A 1 221 ? -18.046 10.374 24.435 1.00 85.56 221 HIS A O 1
ATOM 1776 N N . TYR A 1 222 ? -16.866 9.127 25.880 1.00 83.56 222 TYR A N 1
ATOM 1777 C CA . TYR A 1 222 ? -15.590 9.263 25.191 1.00 83.56 222 TYR A CA 1
ATOM 1778 C C . TYR A 1 222 ? -15.593 8.587 23.815 1.00 83.56 222 TYR A C 1
ATOM 1780 O O . TYR A 1 222 ? -15.064 9.156 22.862 1.00 83.56 222 TYR A O 1
ATOM 1788 N N . CYS A 1 223 ? -16.213 7.414 23.680 1.00 80.50 223 CYS A N 1
ATOM 1789 C CA . CYS A 1 223 ? -16.332 6.703 22.408 1.00 80.50 223 CYS A CA 1
ATOM 1790 C C . CYS A 1 223 ? -17.355 7.348 21.462 1.00 80.50 223 CYS A C 1
ATOM 1792 O O . CYS A 1 223 ? -17.062 7.515 20.280 1.00 80.50 223 CYS A O 1
ATOM 1794 N N . ASN A 1 224 ? -18.524 7.761 21.962 1.00 76.44 224 ASN A N 1
ATOM 1795 C CA . ASN A 1 224 ? -19.601 8.311 21.129 1.00 76.44 224 ASN A CA 1
ATOM 1796 C C . ASN A 1 224 ? -19.293 9.711 20.580 1.00 76.44 224 ASN A C 1
ATOM 1798 O O . ASN A 1 224 ? -19.788 10.077 19.515 1.00 76.44 224 ASN A O 1
ATOM 1802 N N . ASN A 1 225 ? -18.468 10.492 21.280 1.00 73.19 225 ASN A N 1
ATOM 1803 C CA . ASN A 1 225 ? -18.091 11.838 20.845 1.00 73.19 225 ASN A CA 1
ATOM 1804 C C . ASN A 1 225 ? -16.801 11.878 20.023 1.00 73.19 225 ASN A C 1
ATOM 1806 O O . ASN A 1 225 ? -16.241 12.957 19.828 1.00 73.19 225 ASN A O 1
ATOM 1810 N N . ARG A 1 226 ? -16.308 10.734 19.533 1.00 69.81 226 ARG A N 1
ATOM 1811 C CA . ARG A 1 226 ? -15.163 10.737 18.623 1.00 69.81 226 ARG A CA 1
ATOM 1812 C C . ARG A 1 226 ? -15.597 11.043 17.193 1.00 69.81 226 ARG A C 1
ATOM 1814 O O . ARG A 1 226 ? -16.375 10.287 16.614 1.00 69.81 226 ARG A O 1
ATOM 1821 N N . PRO A 1 227 ? -15.042 12.103 16.589 1.00 59.56 227 PRO A N 1
ATOM 1822 C CA . PRO A 1 227 ? -15.381 12.479 15.227 1.00 59.56 227 PRO A CA 1
ATOM 1823 C C . PRO A 1 227 ? -14.562 11.731 14.166 1.00 59.56 227 PRO A C 1
ATOM 1825 O O . PRO A 1 227 ? -14.717 12.026 12.987 1.00 59.56 227 PRO A O 1
ATOM 1828 N N . LEU A 1 228 ? -13.654 10.818 14.536 1.00 73.44 228 LEU A N 1
ATOM 1829 C CA . LEU A 1 228 ? -12.632 10.320 13.612 1.00 73.44 228 LEU A CA 1
ATOM 1830 C C . LEU A 1 228 ? -12.400 8.807 13.719 1.00 73.44 228 LEU A C 1
ATOM 1832 O O . LEU A 1 228 ? -12.460 8.264 14.829 1.00 73.44 228 LEU A O 1
ATOM 1836 N N . PRO A 1 229 ? -12.082 8.143 12.590 1.00 80.88 229 PRO A N 1
ATOM 1837 C CA . PRO A 1 229 ? -11.709 6.741 12.591 1.00 80.88 229 PRO A CA 1
ATOM 1838 C C . PRO A 1 229 ? -10.354 6.548 13.282 1.00 80.88 229 PRO A C 1
ATOM 1840 O O . PRO A 1 229 ? -9.567 7.482 13.436 1.00 80.88 229 PRO A O 1
ATOM 1843 N N . VAL A 1 230 ? -10.077 5.325 13.719 1.00 85.00 230 VAL A N 1
ATOM 1844 C CA . VAL A 1 230 ? -8.821 4.949 14.382 1.00 85.00 230 VAL A CA 1
ATOM 1845 C C . VAL A 1 230 ? -8.175 3.778 13.656 1.00 85.00 230 VAL A C 1
ATOM 1847 O O . VAL A 1 230 ? -8.800 3.137 12.819 1.00 85.00 230 VAL A O 1
ATOM 1850 N N . THR A 1 231 ? -6.917 3.485 13.972 1.00 84.31 231 THR A N 1
ATOM 1851 C CA . THR A 1 231 ? -6.228 2.301 13.445 1.00 84.31 231 THR A CA 1
ATOM 1852 C C . THR A 1 231 ? -6.744 1.018 14.109 1.00 84.31 231 THR A C 1
ATOM 1854 O O . THR A 1 231 ? -7.231 1.062 15.241 1.00 84.31 231 THR A O 1
ATOM 1857 N N . ARG A 1 232 ? -6.589 -0.142 13.449 1.00 86.19 232 ARG A N 1
ATOM 1858 C CA . ARG A 1 232 ? -7.008 -1.449 13.998 1.00 86.19 232 ARG A CA 1
ATOM 1859 C C . ARG A 1 232 ? -6.456 -1.720 15.410 1.00 86.19 232 ARG A C 1
ATOM 1861 O O . ARG A 1 232 ? -7.260 -2.023 16.280 1.00 86.19 232 ARG A O 1
ATOM 1868 N N . PRO A 1 233 ? -5.160 -1.502 15.722 1.00 86.56 233 PRO A N 1
ATOM 1869 C CA . PRO A 1 233 ? -4.659 -1.735 17.081 1.00 86.56 233 PRO A CA 1
ATOM 1870 C C . PRO A 1 233 ? -5.336 -0.868 18.149 1.00 86.56 233 PRO A C 1
ATOM 1872 O O . PRO A 1 233 ? -5.512 -1.290 19.287 1.00 86.56 233 PRO A O 1
ATOM 1875 N N . VAL A 1 234 ? -5.709 0.364 17.797 1.00 87.69 234 VAL A N 1
ATOM 1876 C CA . VAL A 1 234 ? -6.434 1.266 18.699 1.00 87.69 234 VAL A CA 1
ATOM 1877 C C . VAL A 1 234 ? -7.878 0.809 18.868 1.00 87.69 234 VAL A C 1
ATOM 1879 O O . VAL A 1 234 ? -8.421 0.884 19.968 1.00 87.69 234 VAL A O 1
ATOM 1882 N N . TRP A 1 235 ? -8.491 0.330 17.790 1.00 89.88 235 TRP A N 1
ATOM 1883 C CA . TRP A 1 235 ? -9.822 -0.252 17.828 1.00 89.88 235 TRP A CA 1
ATOM 1884 C C . TRP A 1 235 ? -9.885 -1.506 18.700 1.00 89.88 235 TRP A C 1
ATOM 1886 O O . TRP A 1 235 ? -10.766 -1.606 19.547 1.00 89.88 235 TRP A O 1
ATOM 1896 N N . ASP A 1 236 ? -8.899 -2.395 18.602 1.00 89.38 236 ASP A N 1
ATOM 1897 C CA . ASP A 1 236 ? -8.824 -3.595 19.438 1.00 89.38 236 ASP A CA 1
ATOM 1898 C C . ASP A 1 236 ? -8.750 -3.248 20.932 1.00 89.38 236 ASP A C 1
ATOM 1900 O O . ASP A 1 236 ? -9.343 -3.938 21.759 1.00 89.38 236 ASP A O 1
ATOM 1904 N N . LEU A 1 237 ? -8.065 -2.155 21.296 1.00 89.12 237 LEU A N 1
ATOM 1905 C CA . LEU A 1 237 ? -8.056 -1.651 22.675 1.00 89.12 237 LEU A CA 1
ATOM 1906 C C . LEU A 1 237 ? -9.439 -1.150 23.111 1.00 89.12 237 LEU A C 1
ATOM 1908 O O . LEU A 1 237 ? -9.837 -1.380 24.250 1.00 89.12 237 LEU A O 1
ATOM 1912 N N . ILE A 1 238 ? -10.176 -0.478 22.222 1.00 89.31 238 ILE A N 1
ATOM 1913 C CA . ILE A 1 238 ? -11.551 -0.031 22.496 1.00 89.31 238 ILE A CA 1
ATOM 1914 C C . ILE A 1 238 ? -12.453 -1.246 22.740 1.00 89.31 238 ILE A C 1
ATOM 1916 O O . ILE A 1 238 ? -13.136 -1.301 23.761 1.00 89.31 238 ILE A O 1
ATOM 1920 N N . VAL A 1 239 ? -12.392 -2.248 21.860 1.00 89.81 239 VAL A N 1
ATOM 1921 C CA . VAL A 1 239 ? -13.174 -3.488 21.974 1.00 89.81 239 VAL A CA 1
ATOM 1922 C C . VAL A 1 239 ? -12.830 -4.254 23.255 1.00 89.81 239 VAL A C 1
ATOM 1924 O O . VAL A 1 239 ? -13.724 -4.783 23.913 1.00 89.81 239 VAL A O 1
ATOM 1927 N N . GLN A 1 240 ? -11.556 -4.290 23.655 1.00 89.19 240 GLN A N 1
ATOM 1928 C CA . GLN A 1 240 ? -11.139 -4.908 24.919 1.00 89.19 240 GLN A CA 1
ATOM 1929 C C . GLN A 1 240 ? -11.773 -4.225 26.134 1.00 89.19 240 GLN A C 1
ATOM 1931 O O . GLN A 1 240 ? -12.266 -4.913 27.027 1.00 89.19 240 GLN A O 1
ATOM 1936 N N . VAL A 1 241 ? -11.790 -2.890 26.163 1.00 89.19 241 VAL A N 1
ATOM 1937 C CA . VAL A 1 241 ? -12.426 -2.132 27.250 1.00 89.19 241 VAL A CA 1
ATOM 1938 C C . VAL A 1 241 ? -13.942 -2.350 27.260 1.00 89.19 241 VAL A C 1
ATOM 1940 O O . VAL A 1 241 ? -14.509 -2.589 28.325 1.00 89.19 241 VAL A O 1
ATOM 1943 N N . ASP A 1 242 ? -14.596 -2.341 26.093 1.00 89.12 242 ASP A N 1
ATOM 1944 C CA . ASP A 1 242 ? -16.029 -2.649 25.977 1.00 89.12 242 ASP A CA 1
ATOM 1945 C C . ASP A 1 242 ? -16.354 -4.045 26.535 1.00 89.12 242 ASP A C 1
ATOM 1947 O O . ASP A 1 242 ? -17.223 -4.189 27.395 1.00 89.12 242 ASP A O 1
ATOM 1951 N N . THR A 1 243 ? -15.602 -5.061 26.103 1.00 89.81 243 THR A N 1
ATOM 1952 C CA . THR A 1 243 ? -15.781 -6.460 26.529 1.00 89.81 243 THR A CA 1
ATOM 1953 C C . THR A 1 243 ? -15.545 -6.628 28.032 1.00 89.81 243 THR A C 1
ATOM 1955 O O . THR A 1 243 ? -16.208 -7.426 28.700 1.00 89.81 243 THR A O 1
ATOM 1958 N N . TRP A 1 244 ? -14.601 -5.872 28.600 1.00 89.75 244 TRP A N 1
ATOM 1959 C CA . TRP A 1 244 ? -14.361 -5.882 30.039 1.00 89.75 244 TRP A CA 1
ATOM 1960 C C . TRP A 1 244 ? -15.596 -5.401 30.806 1.00 89.75 244 TRP A C 1
ATOM 1962 O O . TRP A 1 244 ? -16.025 -6.059 31.751 1.00 89.75 244 TRP A O 1
ATOM 1972 N N . PHE A 1 245 ? -16.221 -4.305 30.371 1.00 89.81 245 PHE A N 1
ATOM 1973 C CA . PHE A 1 245 ? -17.443 -3.823 31.008 1.00 89.81 245 PHE A CA 1
ATOM 1974 C C . PHE A 1 245 ? -18.597 -4.821 30.887 1.00 89.81 245 PHE A C 1
ATOM 1976 O O . PHE A 1 245 ? -19.288 -5.041 31.871 1.00 89.81 245 PHE A O 1
ATOM 1983 N N . GLU A 1 246 ? -18.770 -5.474 29.736 1.00 87.50 246 GLU A N 1
ATOM 1984 C CA . GLU A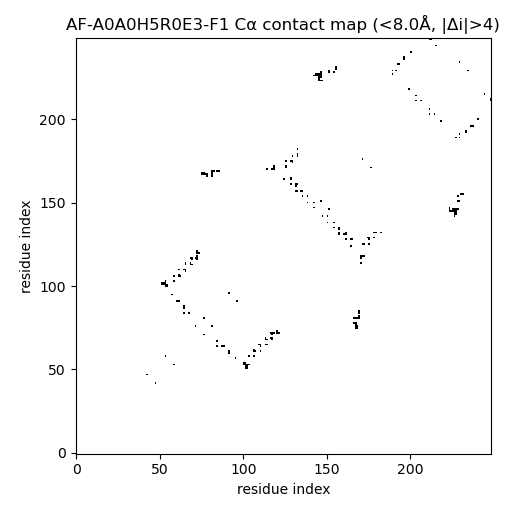 1 246 ? -19.807 -6.505 29.537 1.00 87.50 246 GLU A CA 1
ATOM 1985 C C . GLU A 1 246 ? -19.637 -7.737 30.439 1.00 87.50 246 GLU A C 1
ATOM 1987 O O . GLU A 1 246 ? -20.590 -8.476 30.674 1.00 87.50 246 GLU A O 1
ATOM 1992 N N . THR A 1 247 ? -18.420 -7.988 30.923 1.00 85.69 247 THR A N 1
ATOM 1993 C CA . THR A 1 247 ? -18.114 -9.140 31.782 1.00 85.69 247 THR A CA 1
ATOM 1994 C C . THR A 1 247 ? -18.171 -8.822 33.277 1.00 85.69 247 THR A C 1
ATOM 1996 O O . THR A 1 247 ? -18.278 -9.754 34.075 1.00 85.69 247 THR A O 1
ATOM 1999 N N . HIS A 1 248 ? -18.108 -7.543 33.668 1.00 81.25 248 HIS A N 1
ATOM 2000 C CA . HIS A 1 248 ? -17.974 -7.111 35.069 1.00 81.25 248 HIS A CA 1
ATOM 2001 C C . HIS A 1 248 ? -19.121 -6.213 35.579 1.00 81.25 248 HIS A C 1
ATOM 2003 O O . HIS A 1 248 ? -19.190 -5.965 36.788 1.00 81.25 248 HIS A O 1
ATOM 2009 N N . LEU A 1 249 ? -20.015 -5.753 34.694 1.00 80.69 249 LEU A N 1
ATOM 2010 C CA . LEU A 1 249 ? -21.270 -5.046 35.001 1.00 80.69 249 LEU A CA 1
ATOM 2011 C C . LEU A 1 249 ? -22.483 -5.882 34.582 1.00 80.69 249 LEU A C 1
ATOM 2013 O O . LEU A 1 249 ? -23.470 -5.880 35.353 1.00 80.69 249 LEU A O 1
#

pLDDT: mean 83.59, std 15.16, range [39.03, 98.0]

Sequence (249 aa):
YPINMMQVPYSQQSPNLVKEPKNRPMWPKIVVCVIVALIVLGMVGHFGHLVSKVDPEFAKDTGDLISKLNQYSTTLPTAEQCTAYLKQAVEYNMKYKGKPIRGAQKYNDALKAAELNYVTANKASFDELVSIFQNMDGLWELHINHWPKTALEEFLTFTEEAADIASRHVLFNPECFLMILKYEQRIKDLPDPTIGIKTFQSQLESAAQEELVDLKGHWDHYCNNRPLPVTRPVWDLIVQVDTWFETHL

Radius of gyration: 43.51 Å; Cα contacts (8 Å, |Δi|>4): 130; chains: 1; bounding box: 102×55×154 Å

Secondary structure (DSSP, 8-state):
------------PPP----------SHHHHHHHHHHHHHHHHHHHHHHHHH----HHHHHHHHHHHHHHHHHTTSPPPHHHHHHHHHHHHHHHHHHTT---TTTHHHHHHHHHHHHHHHHHTHHHHHHHHHHHHHHHHHHHHHTT---HHHHHHHHHHHHHHHHHHHT-S---HHHHHHHHHHHHHHHTS---HHHHHHHHHHHHH--GGGHHHHHHHHHHHHHT--S---HHHHHHHHHHHHHHHHH-

Organism: NCBI:txid70186

Solvent-accessible surface area (backbone atoms only — not comparable to full-atom values): 14536 Å² total; per-residue (Å²): 134,88,81,88,81,89,83,87,82,78,85,80,74,76,78,78,79,77,75,72,84,81,77,74,78,61,61,66,59,52,52,52,53,51,53,51,50,50,50,50,51,49,47,52,52,50,49,50,61,73,71,63,70,46,57,67,65,59,55,46,58,50,48,54,52,32,51,49,34,54,49,48,41,79,42,82,49,51,60,68,54,22,54,52,48,46,51,50,54,49,52,50,43,72,73,47,65,94,57,92,58,64,72,41,62,68,56,53,54,50,37,54,50,25,52,49,48,28,45,61,59,44,39,69,63,49,54,49,46,42,50,44,54,50,51,48,50,50,52,47,68,74,24,54,80,45,50,52,72,68,58,45,53,52,46,49,51,46,52,51,53,44,48,55,58,54,48,52,45,75,74,71,51,73,66,48,49,52,52,50,53,55,49,52,54,56,57,69,73,51,83,83,58,59,66,62,53,52,54,50,51,56,47,61,80,71,55,54,81,86,50,48,64,59,48,50,53,53,50,52,52,59,57,66,70,32,47,65,85,76,55,67,74,54,47,54,53,50,52,52,54,53,53,49,48,73,74,78,110

Foldseek 3Di:
DDDDDDDDDDPDDDDDDPPDPDDDDCVVVVVVVVVVVVVVVVCCVVVVVVQADWDVVLVVLLVVLLVLLQVCLPDFDDLVSLVVSLVSVVVNCVVPPPNDTRNCPVSVVSSVVSLVSSCVSCVVLQVVLLVLLVVLVVLCVVQQQWDDPVSLVVNQVSVVVNCVSVSRDNDHDPSSVVSVVVVVVVQVPDDDCQVVLVVLVVCVVVDDLVCLVVSVVVLCVVRGRDSDHDHPVSSVSNVVVVVVSVVSD

Mean predicted aligned error: 13.02 Å